Protein AF-A0A7C5XQI1-F1 (afdb_monomer_lite)

Foldseek 3Di:
DDLQPPQQDLLRLLVCLPPPDDALLDQNLAQHPLVSLVVLCVVLVVVPDPDDLS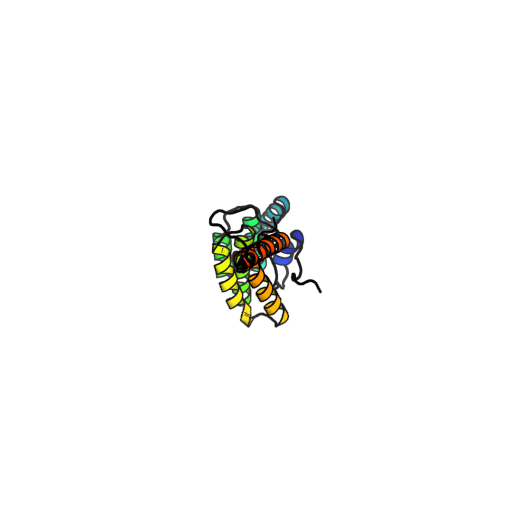SLVSPLNSCLNVVHDRVVSLVVSLVPQPDLQSNLSSLCNQLNSCVLQQAPVSLVSLVVSLVSCVVVDDPVSNSSSVVLSVLLVQFRGDNDGHNGHRSVVSSVNSVVSVVVVVVVPDDDPPDDPPPPDPDD

Radius of gyration: 21.25 Å; chains: 1; bounding box: 58×37×74 Å

Structure (mmCIF, N/CA/C/O backbone):
data_AF-A0A7C5XQI1-F1
#
_entry.id   AF-A0A7C5XQI1-F1
#
loop_
_atom_site.group_PDB
_atom_site.id
_atom_site.type_symbol
_atom_site.label_atom_id
_atom_site.label_alt_id
_atom_site.label_comp_id
_atom_site.label_asym_id
_atom_site.label_entity_id
_atom_site.label_seq_id
_atom_site.pdbx_PDB_ins_code
_atom_site.Cartn_x
_atom_site.Cartn_y
_atom_site.Cartn_z
_atom_site.occupancy
_atom_site.B_iso_or_equiv
_atom_site.auth_seq_id
_atom_site.auth_comp_id
_atom_site.auth_asym_id
_atom_site.auth_atom_id
_atom_site.pdbx_PDB_model_num
ATOM 1 N N . MET A 1 1 ? -7.456 -18.527 -13.576 1.00 39.03 1 MET A N 1
ATOM 2 C CA . MET A 1 1 ? -7.365 -18.167 -12.145 1.00 39.03 1 MET A CA 1
ATOM 3 C C . MET A 1 1 ? -6.460 -16.949 -12.052 1.00 39.03 1 MET A C 1
ATOM 5 O O . MET A 1 1 ? -5.274 -17.081 -12.325 1.00 39.03 1 MET A O 1
ATOM 9 N N . ASP A 1 2 ? -7.028 -15.767 -11.820 1.00 36.62 2 ASP A N 1
ATOM 10 C CA . ASP A 1 2 ? -6.308 -14.496 -11.953 1.00 36.62 2 ASP A CA 1
ATOM 11 C C . ASP A 1 2 ? -5.200 -14.355 -10.887 1.00 36.62 2 ASP A C 1
ATOM 13 O O . ASP A 1 2 ? -5.497 -14.359 -9.690 1.00 36.62 2 ASP A O 1
ATOM 17 N N . PRO A 1 3 ? -3.913 -14.240 -11.265 1.00 43.84 3 PRO A N 1
ATOM 18 C CA . PRO A 1 3 ? -2.782 -14.249 -10.329 1.00 43.84 3 PRO A CA 1
ATOM 19 C C . PRO A 1 3 ? -2.567 -12.911 -9.594 1.00 43.84 3 PRO A C 1
ATOM 21 O O . PRO A 1 3 ? -1.500 -12.690 -9.017 1.00 43.84 3 PRO A O 1
ATOM 24 N N . HIS A 1 4 ? -3.542 -12.002 -9.632 1.00 46.75 4 HIS A N 1
ATOM 25 C CA . HIS A 1 4 ? -3.390 -10.611 -9.199 1.00 46.75 4 HIS A CA 1
ATOM 26 C C . HIS A 1 4 ? -3.928 -10.318 -7.785 1.00 46.75 4 HIS A C 1
ATOM 28 O O . HIS A 1 4 ? -3.677 -9.239 -7.242 1.00 46.75 4 HIS A O 1
ATOM 34 N N . GLY A 1 5 ? -4.598 -11.284 -7.144 1.00 47.06 5 GLY A N 1
ATOM 35 C CA . GLY A 1 5 ? -5.490 -10.980 -6.019 1.00 47.06 5 GLY A CA 1
ATOM 36 C C . GLY A 1 5 ? -6.687 -10.145 -6.505 1.00 47.06 5 GLY A C 1
ATOM 37 O O . GLY A 1 5 ? -6.690 -9.701 -7.656 1.00 47.06 5 GLY A O 1
ATOM 38 N N . PRO A 1 6 ? -7.737 -9.948 -5.696 1.00 49.25 6 PRO A N 1
ATOM 39 C CA . PRO A 1 6 ? -8.819 -9.058 -6.096 1.00 49.25 6 PRO A CA 1
ATOM 40 C C . PRO A 1 6 ? -8.249 -7.649 -6.311 1.00 49.25 6 PRO A C 1
ATOM 42 O O . PRO A 1 6 ? -7.751 -7.027 -5.372 1.00 49.25 6 PRO A O 1
ATOM 45 N N . ILE A 1 7 ? -8.293 -7.160 -7.555 1.00 45.75 7 ILE A N 1
ATOM 46 C CA . ILE A 1 7 ? -8.097 -5.740 -7.851 1.00 45.75 7 ILE A CA 1
ATOM 47 C C . ILE A 1 7 ? -9.307 -5.045 -7.244 1.00 45.75 7 ILE A C 1
ATOM 49 O O . ILE A 1 7 ? -10.440 -5.212 -7.699 1.00 45.75 7 ILE A O 1
ATOM 53 N N . VAL A 1 8 ? -9.074 -4.349 -6.143 1.00 48.81 8 VAL A N 1
ATOM 54 C CA . VAL A 1 8 ? -10.101 -3.532 -5.524 1.00 48.81 8 VAL A CA 1
ATOM 55 C C . VAL A 1 8 ? -10.257 -2.296 -6.402 1.00 48.81 8 VAL A C 1
ATOM 57 O O . VAL A 1 8 ? -9.311 -1.536 -6.573 1.00 48.81 8 VAL A O 1
ATOM 60 N N . ASP A 1 9 ? -11.443 -2.131 -6.982 1.00 43.00 9 ASP A N 1
ATOM 61 C CA . ASP A 1 9 ? -11.872 -0.904 -7.660 1.00 43.00 9 ASP A CA 1
ATOM 62 C C . ASP A 1 9 ? -11.517 0.333 -6.794 1.00 43.00 9 ASP A C 1
ATOM 64 O O . ASP A 1 9 ? -11.761 0.301 -5.587 1.00 43.00 9 ASP A O 1
ATOM 68 N N . PRO A 1 10 ? -10.919 1.409 -7.339 1.00 43.84 10 PRO A N 1
ATOM 69 C CA . PRO A 1 10 ? -10.509 2.591 -6.570 1.00 43.84 10 PRO A CA 1
ATOM 70 C C . PRO A 1 10 ? -11.631 3.207 -5.719 1.00 43.84 10 PRO A C 1
ATOM 72 O O . PRO A 1 10 ? -11.391 3.565 -4.560 1.00 43.84 10 PRO A O 1
ATOM 75 N N . ALA A 1 11 ? -12.867 3.249 -6.230 1.00 40.16 11 ALA A N 1
ATOM 76 C CA . ALA A 1 11 ? -14.030 3.707 -5.463 1.00 40.16 11 ALA A CA 1
ATOM 77 C C . ALA A 1 11 ? -14.358 2.731 -4.317 1.00 40.16 11 ALA A C 1
ATOM 79 O O . ALA A 1 11 ? -14.793 3.109 -3.223 1.00 40.16 11 ALA A O 1
ATOM 80 N N . ARG A 1 12 ? -14.070 1.449 -4.545 1.00 49.91 12 ARG A N 1
ATOM 81 C CA . ARG A 1 12 ? -14.221 0.362 -3.587 1.00 49.91 12 ARG A CA 1
ATOM 82 C C . ARG A 1 12 ? -13.082 0.308 -2.570 1.00 49.91 12 ARG A C 1
ATOM 84 O O . ARG A 1 12 ? -13.350 -0.164 -1.483 1.00 49.91 12 ARG A O 1
ATOM 91 N N . ALA A 1 13 ? -11.876 0.822 -2.825 1.00 49.81 13 ALA A N 1
ATOM 92 C CA . ALA A 1 13 ? -10.777 0.854 -1.847 1.00 49.81 13 ALA A CA 1
ATOM 93 C C . ALA A 1 13 ? -11.039 1.879 -0.730 1.00 49.81 13 ALA A C 1
ATOM 95 O O . ALA A 1 13 ? -10.880 1.579 0.453 1.00 49.81 13 ALA A O 1
ATOM 96 N N . ALA A 1 14 ? -11.546 3.060 -1.097 1.00 49.88 14 ALA A N 1
ATOM 97 C CA . ALA A 1 14 ? -11.996 4.091 -0.160 1.00 49.88 14 ALA A CA 1
ATOM 98 C C . ALA A 1 14 ? -13.281 3.693 0.602 1.00 49.88 14 ALA A C 1
ATOM 100 O O . ALA A 1 14 ? -13.470 4.078 1.761 1.00 49.88 14 ALA A O 1
ATOM 101 N N . ALA A 1 15 ? -14.164 2.913 -0.034 1.00 48.03 15 ALA A N 1
ATOM 102 C CA . ALA A 1 15 ? -15.355 2.346 0.602 1.00 48.03 15 ALA A CA 1
ATOM 103 C C . ALA A 1 15 ? -15.041 1.103 1.463 1.00 48.03 15 ALA A C 1
ATOM 105 O O . ALA A 1 15 ? -15.602 0.951 2.543 1.00 48.03 15 ALA A O 1
ATOM 106 N N . GLN A 1 16 ? -14.107 0.244 1.046 1.00 51.53 16 GLN A N 1
ATOM 107 C CA . GLN A 1 16 ? -13.641 -0.924 1.800 1.00 51.53 16 GLN A CA 1
ATOM 108 C C . GLN A 1 16 ? -12.833 -0.518 3.013 1.00 51.53 16 GLN A C 1
ATOM 110 O O . GLN A 1 16 ? -12.967 -1.187 4.022 1.00 51.53 16 GLN A O 1
ATOM 115 N N . ALA A 1 17 ? -12.092 0.596 2.964 1.00 52.44 17 ALA A N 1
ATOM 116 C CA . ALA A 1 17 ? -11.464 1.209 4.135 1.00 52.44 17 ALA A CA 1
ATOM 117 C C . ALA A 1 17 ? -12.463 1.479 5.283 1.00 52.44 17 ALA A C 1
ATOM 119 O O . ALA A 1 17 ? -12.043 1.661 6.415 1.00 52.44 17 ALA A O 1
ATOM 120 N N . GLN A 1 18 ? -13.775 1.484 5.015 1.00 52.50 18 GLN A N 1
ATOM 121 C CA . GLN A 1 18 ? -14.845 1.599 6.014 1.00 52.50 18 GLN A CA 1
ATOM 122 C C . GLN A 1 18 ? -15.566 0.265 6.300 1.00 52.50 18 GLN A C 1
ATOM 124 O O . GLN A 1 18 ? -16.453 0.227 7.150 1.00 52.50 18 GLN A O 1
ATOM 129 N N . ALA A 1 19 ? -15.215 -0.824 5.612 1.00 57.88 19 ALA A N 1
ATOM 130 C CA . ALA A 1 19 ? -15.761 -2.154 5.856 1.00 57.88 19 ALA A CA 1
ATOM 131 C C . ALA A 1 19 ? -15.192 -2.750 7.153 1.00 57.88 19 ALA A C 1
ATOM 133 O O . ALA A 1 19 ? -14.038 -2.517 7.511 1.00 57.88 19 ALA A O 1
ATOM 134 N N . ALA A 1 20 ? -16.013 -3.543 7.846 1.00 57.69 20 ALA A N 1
ATOM 135 C CA . ALA A 1 20 ? -15.661 -4.150 9.129 1.00 57.69 20 ALA A CA 1
ATOM 136 C C . ALA A 1 20 ? -14.491 -5.149 9.041 1.00 57.69 20 ALA A C 1
ATOM 138 O O . ALA A 1 20 ? -13.812 -5.369 10.040 1.00 57.69 20 ALA A O 1
ATOM 139 N N . ASP A 1 21 ? -14.230 -5.717 7.858 1.00 77.56 21 ASP A N 1
ATOM 140 C CA . ASP A 1 21 ? -13.115 -6.635 7.629 1.00 77.56 21 ASP A CA 1
ATOM 141 C C . ASP A 1 21 ? -12.253 -6.171 6.449 1.00 77.56 21 ASP A C 1
ATOM 143 O O . ASP A 1 21 ? -12.648 -6.224 5.282 1.00 77.56 21 ASP A O 1
ATOM 147 N N . LEU A 1 22 ? -11.064 -5.672 6.784 1.00 86.69 22 LEU A N 1
ATOM 148 C CA . LEU A 1 22 ? -10.063 -5.199 5.835 1.00 86.69 22 LEU A CA 1
ATOM 149 C C . LEU A 1 22 ? -9.039 -6.301 5.565 1.00 86.69 22 LEU A C 1
ATOM 151 O O . LEU A 1 22 ? -8.247 -6.587 6.470 1.00 86.69 22 LEU A O 1
ATOM 155 N N . PRO A 1 23 ? -9.009 -6.925 4.375 1.00 91.81 23 PRO A N 1
ATOM 156 C CA . PRO A 1 23 ? -8.083 -8.014 4.083 1.00 91.81 23 PRO A CA 1
ATOM 157 C C . PRO A 1 23 ? -6.621 -7.545 4.067 1.00 91.81 23 PRO A C 1
ATOM 159 O O . PRO A 1 23 ? -6.280 -6.538 3.441 1.00 91.81 23 PRO A O 1
ATOM 162 N N . LEU A 1 24 ? -5.733 -8.304 4.713 1.00 94.00 24 LEU A N 1
ATOM 163 C CA . LEU A 1 24 ? -4.293 -8.014 4.730 1.00 94.00 24 LEU A CA 1
ATOM 164 C C . LEU A 1 24 ? -3.634 -8.175 3.353 1.00 94.00 24 LEU A C 1
ATOM 166 O O . LEU A 1 24 ? -2.657 -7.495 3.055 1.00 94.00 24 LEU A O 1
ATOM 170 N N . ASP A 1 25 ? -4.172 -9.037 2.492 1.00 92.75 25 ASP A N 1
ATOM 171 C CA . ASP A 1 25 ? -3.687 -9.258 1.129 1.00 92.75 25 ASP A CA 1
ATOM 172 C C . ASP A 1 25 ? -4.270 -8.270 0.097 1.00 92.75 25 ASP A C 1
ATOM 174 O O . ASP A 1 25 ? -3.947 -8.331 -1.098 1.00 92.75 25 ASP A O 1
ATOM 178 N N . GLY A 1 26 ? -5.071 -7.300 0.550 1.00 93.19 26 GLY A N 1
ATOM 179 C CA . GLY A 1 26 ? -5.607 -6.213 -0.268 1.00 93.19 26 GLY A CA 1
ATOM 180 C C . GLY A 1 26 ? -4.535 -5.241 -0.779 1.00 93.19 26 GLY A C 1
ATOM 181 O O . GLY A 1 26 ? -3.450 -5.107 -0.207 1.00 93.19 26 GLY A O 1
ATOM 182 N N . TRP A 1 27 ? -4.832 -4.566 -1.891 1.00 94.81 27 TRP A N 1
ATOM 183 C CA . TRP A 1 27 ? -4.066 -3.415 -2.376 1.00 94.81 27 TRP A CA 1
ATOM 184 C C . TRP A 1 27 ? -4.901 -2.148 -2.198 1.00 94.81 27 TRP A C 1
ATOM 186 O O . TRP A 1 27 ? -5.946 -2.005 -2.824 1.00 94.81 27 TRP A O 1
ATOM 196 N N . TYR A 1 28 ? -4.433 -1.239 -1.348 1.00 94.38 28 TYR A N 1
ATOM 197 C CA . TYR A 1 28 ? -5.153 -0.037 -0.919 1.00 94.38 28 TYR A CA 1
ATOM 198 C C . TYR A 1 28 ? -4.575 1.254 -1.505 1.00 94.38 28 TYR A C 1
ATOM 200 O O . TYR A 1 28 ? -5.050 2.344 -1.197 1.00 94.38 28 TYR A O 1
ATOM 208 N N . ALA A 1 29 ? -3.544 1.142 -2.342 1.00 95.38 29 ALA A N 1
ATOM 209 C CA . ALA A 1 29 ? -2.902 2.270 -3.010 1.00 95.38 29 ALA A CA 1
ATOM 210 C C . ALA A 1 29 ? -3.344 2.400 -4.473 1.00 95.38 29 ALA A C 1
ATOM 212 O O . ALA A 1 29 ? -2.559 2.784 -5.340 1.00 95.38 29 ALA A O 1
ATOM 213 N N . GLU A 1 30 ? -4.585 2.018 -4.762 1.00 93.19 30 GLU A N 1
ATOM 214 C CA . GLU A 1 30 ? -5.189 2.283 -6.060 1.00 93.19 30 GLU A CA 1
ATOM 215 C C . GLU A 1 30 ? -5.450 3.797 -6.187 1.00 93.19 30 GLU A C 1
ATOM 217 O O . GLU A 1 30 ? -5.938 4.401 -5.225 1.00 93.19 30 GLU A O 1
ATOM 222 N N . PRO A 1 31 ? -5.092 4.449 -7.312 1.00 92.12 31 PRO A N 1
ATOM 223 C CA . PRO A 1 31 ? -5.285 5.886 -7.464 1.00 92.12 31 PRO A CA 1
ATOM 224 C C . PRO A 1 31 ? -6.753 6.288 -7.292 1.00 92.12 31 PRO A C 1
ATOM 226 O O . PRO A 1 31 ? -7.618 5.888 -8.066 1.00 92.12 31 PRO A O 1
ATOM 229 N N . VAL A 1 32 ? -7.027 7.116 -6.283 1.00 89.94 32 VAL A N 1
ATOM 230 C CA . VAL A 1 32 ? -8.375 7.629 -6.011 1.00 89.94 32 VAL A CA 1
ATOM 231 C C . VAL A 1 32 ? -8.569 8.965 -6.733 1.00 89.94 32 VAL A C 1
ATOM 233 O O . VAL A 1 32 ? -7.744 9.870 -6.558 1.00 89.94 32 VAL A O 1
ATOM 236 N N . PRO A 1 33 ? -9.660 9.154 -7.498 1.00 91.94 33 PRO A N 1
ATOM 237 C CA . PRO A 1 33 ? -9.977 10.445 -8.095 1.00 91.94 33 PRO A CA 1
ATOM 238 C C . PRO A 1 33 ? -10.069 11.560 -7.044 1.00 91.94 33 PRO A C 1
ATOM 240 O O . PRO A 1 33 ? -10.689 11.409 -5.989 1.00 91.94 33 PRO A O 1
ATOM 243 N N . ALA A 1 34 ? -9.507 12.734 -7.344 1.00 92.50 34 ALA A N 1
ATOM 244 C CA . ALA A 1 34 ? -9.430 13.836 -6.380 1.00 92.50 34 ALA A CA 1
ATOM 245 C C . ALA A 1 34 ? -10.807 14.291 -5.847 1.00 92.50 34 ALA A C 1
ATOM 247 O O . ALA A 1 34 ? -10.922 14.712 -4.695 1.00 92.50 34 ALA A O 1
ATOM 248 N N . GLY A 1 35 ? -11.862 14.209 -6.666 1.00 93.75 35 GLY A N 1
ATOM 249 C CA . GLY A 1 35 ? -13.233 14.512 -6.239 1.00 93.75 35 GLY A CA 1
ATOM 250 C C . GLY A 1 35 ? -13.721 13.582 -5.125 1.00 93.75 35 GLY A C 1
ATOM 251 O O . GLY A 1 35 ? -14.243 14.056 -4.112 1.00 93.75 35 GLY A O 1
ATOM 252 N N . GLU A 1 36 ? -13.475 12.280 -5.273 1.00 92.56 36 GLU A N 1
ATOM 253 C CA . GLU A 1 36 ? -13.850 11.247 -4.304 1.00 92.56 36 GLU A CA 1
ATOM 254 C C . GLU A 1 36 ? -13.032 11.355 -3.019 1.00 92.56 36 GLU A C 1
ATOM 256 O O . GLU A 1 36 ? -13.600 11.358 -1.926 1.00 92.56 36 GLU A O 1
ATOM 261 N N . ALA A 1 37 ? -11.716 11.552 -3.133 1.00 93.75 37 ALA A N 1
ATOM 262 C CA . ALA A 1 37 ? -10.848 11.741 -1.975 1.00 93.75 37 ALA A CA 1
ATOM 263 C C . ALA A 1 37 ? -11.258 12.977 -1.149 1.00 93.75 37 ALA A C 1
ATOM 265 O O . ALA A 1 37 ? -11.335 12.915 0.080 1.00 93.75 37 ALA A O 1
ATOM 266 N N . ARG A 1 38 ? -11.611 14.097 -1.803 1.00 94.75 38 ARG A N 1
ATOM 267 C CA . ARG A 1 38 ? -12.137 15.291 -1.110 1.00 94.75 38 ARG A CA 1
ATOM 268 C C . ARG A 1 38 ? -13.483 15.020 -0.444 1.00 94.75 38 ARG A C 1
ATOM 270 O O . ARG A 1 38 ? -13.695 15.466 0.682 1.00 94.75 38 ARG A O 1
ATOM 277 N N . ALA A 1 39 ? -14.393 14.323 -1.123 1.00 92.94 39 ALA A N 1
ATOM 278 C CA . ALA A 1 39 ? -15.692 13.970 -0.557 1.00 92.94 39 ALA A CA 1
ATOM 279 C C . ALA A 1 39 ? -15.545 13.059 0.671 1.00 92.94 39 ALA A C 1
ATOM 281 O O . ALA A 1 39 ? -16.227 13.266 1.674 1.00 92.94 39 ALA A O 1
ATOM 282 N N . LEU A 1 40 ? -14.615 12.102 0.630 1.00 90.50 40 LEU A N 1
ATOM 283 C CA . LEU A 1 40 ? -14.278 11.251 1.765 1.00 90.50 40 LEU A CA 1
ATOM 284 C C . LEU A 1 40 ? -13.735 12.069 2.943 1.00 90.50 40 LEU A C 1
ATOM 286 O O . LEU A 1 40 ? -14.280 11.964 4.038 1.00 90.50 40 LEU A O 1
ATOM 290 N N . LEU A 1 41 ? -12.747 12.945 2.725 1.00 92.06 41 LEU A N 1
ATOM 291 C CA . LEU A 1 41 ? -12.207 13.783 3.802 1.00 92.06 41 LEU A CA 1
ATOM 292 C C . LEU A 1 41 ? -13.257 14.712 4.424 1.00 92.06 41 LEU A C 1
ATOM 294 O O . LEU A 1 41 ? -13.243 14.904 5.636 1.00 92.06 41 LEU A O 1
ATOM 298 N N . ARG A 1 42 ? -14.193 15.259 3.633 1.00 92.19 42 ARG A N 1
ATOM 299 C CA . ARG A 1 42 ? -15.304 16.059 4.179 1.00 92.19 42 ARG A CA 1
ATOM 300 C C . ARG A 1 42 ? -16.204 15.235 5.101 1.00 92.19 42 ARG A C 1
ATOM 302 O O . ARG A 1 42 ? -16.540 15.706 6.182 1.00 92.19 42 ARG A O 1
ATOM 309 N N . ARG A 1 43 ? -16.563 14.010 4.699 1.00 90.25 43 ARG A N 1
ATOM 310 C CA . ARG A 1 43 ? -17.379 13.104 5.530 1.00 90.25 43 ARG A CA 1
ATOM 311 C C . ARG A 1 43 ? -16.667 12.727 6.829 1.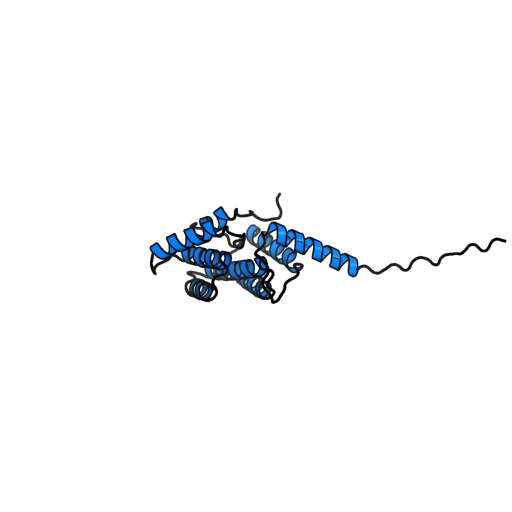00 90.25 43 ARG A C 1
ATOM 313 O O . ARG A 1 43 ? -17.283 12.767 7.885 1.00 90.25 43 ARG A O 1
ATOM 320 N N . LEU A 1 44 ? -15.374 12.415 6.753 1.00 88.94 44 LEU A N 1
ATOM 321 C CA . LEU A 1 44 ? -14.564 12.067 7.924 1.00 88.94 44 LEU A CA 1
ATOM 322 C C . LEU A 1 44 ? -14.381 13.258 8.875 1.00 88.94 44 LEU A C 1
ATOM 324 O O . LEU A 1 44 ? -14.486 13.089 10.083 1.00 88.94 44 LEU A O 1
ATOM 328 N N . GLY A 1 45 ? -14.181 14.468 8.345 1.00 86.06 45 GLY A N 1
ATOM 329 C CA . GLY A 1 45 ? -14.082 15.683 9.158 1.00 86.06 45 GLY A CA 1
ATOM 330 C C . GLY A 1 45 ? -15.369 16.010 9.922 1.00 86.06 45 GLY A C 1
ATOM 331 O O . GLY A 1 45 ? -15.301 16.477 11.055 1.00 86.06 45 GLY A O 1
ATOM 332 N N . ALA A 1 46 ? -16.536 15.711 9.343 1.00 84.94 46 ALA A N 1
ATOM 333 C CA . ALA A 1 46 ? -17.830 15.904 10.000 1.00 84.94 46 ALA A CA 1
ATOM 334 C C . ALA A 1 46 ? -18.094 14.913 11.152 1.00 84.94 46 ALA A C 1
ATOM 336 O O . ALA A 1 46 ? -18.905 15.203 12.025 1.00 84.94 46 ALA A O 1
ATOM 337 N N . ALA A 1 47 ? -17.409 13.764 11.181 1.00 79.31 47 ALA A N 1
ATOM 338 C CA . ALA A 1 47 ? -17.581 12.742 12.217 1.00 79.31 47 ALA A CA 1
ATOM 339 C C . ALA A 1 47 ? -16.831 13.051 13.534 1.00 79.31 47 ALA A C 1
ATOM 341 O O . ALA A 1 47 ? -17.047 12.371 14.537 1.00 79.31 47 ALA A O 1
ATOM 342 N N . GLY A 1 48 ? -15.978 14.083 13.561 1.00 75.44 48 GLY A N 1
ATOM 343 C CA . GLY A 1 48 ? -15.290 14.542 14.772 1.00 75.44 48 GLY A CA 1
ATOM 344 C C . GLY A 1 48 ? -14.082 13.685 15.206 1.00 75.44 48 GLY A C 1
ATOM 345 O O . GLY A 1 48 ? -13.628 12.810 14.469 1.00 75.44 48 GLY A O 1
ATOM 346 N N . PRO A 1 49 ? -13.515 13.933 16.405 1.00 70.06 49 PRO A N 1
ATOM 347 C CA . PRO A 1 49 ? -12.225 13.367 16.839 1.00 70.06 49 PRO A CA 1
ATOM 348 C C . PRO A 1 49 ? -12.246 11.859 17.175 1.00 70.06 49 PRO A C 1
ATOM 350 O O . PRO A 1 49 ? -11.192 11.247 17.362 1.00 70.06 49 PRO A O 1
ATOM 353 N N . GLY A 1 50 ? -13.425 11.233 17.214 1.00 80.06 50 GLY A N 1
ATOM 354 C CA . GLY A 1 50 ? -13.636 9.833 17.600 1.00 80.06 50 GLY A CA 1
ATOM 355 C C . GLY A 1 50 ? -13.617 8.818 16.454 1.00 80.06 50 GLY A C 1
ATOM 356 O O . GLY A 1 50 ? -14.218 7.757 16.595 1.00 80.06 50 GLY A O 1
ATOM 357 N N . LEU A 1 51 ? -12.982 9.125 15.316 1.00 83.94 51 LEU A N 1
ATOM 358 C CA . LEU A 1 51 ? -12.976 8.236 14.146 1.00 83.94 51 LEU A CA 1
ATOM 359 C C . LEU A 1 51 ? -12.559 6.805 14.509 1.00 83.94 51 LEU A C 1
ATOM 361 O O . LEU A 1 51 ? -11.526 6.590 15.139 1.00 83.94 51 LEU A O 1
ATOM 365 N N . ALA A 1 52 ? -13.326 5.814 14.059 1.00 89.56 52 ALA A N 1
ATOM 366 C CA . ALA A 1 52 ? -12.926 4.416 14.168 1.00 89.56 52 ALA A CA 1
ATOM 367 C C . ALA A 1 52 ? -11.633 4.153 13.373 1.00 89.56 52 ALA A C 1
ATOM 369 O O . ALA A 1 52 ? -11.312 4.865 12.418 1.00 89.56 52 ALA A O 1
ATOM 370 N N . TRP A 1 53 ? -10.891 3.107 13.741 1.00 91.62 53 TRP A N 1
ATOM 371 C CA . TRP A 1 53 ? -9.615 2.782 13.095 1.00 91.62 53 TRP A CA 1
ATOM 372 C C . TRP A 1 53 ? -9.703 2.632 11.556 1.00 91.62 53 TRP A C 1
ATOM 374 O O . TRP A 1 53 ? -8.896 3.262 10.869 1.00 91.62 53 TRP A O 1
ATOM 384 N N . PRO A 1 54 ? -10.709 1.938 10.978 1.00 90.75 54 PRO A N 1
ATOM 385 C CA . PRO A 1 54 ? -10.867 1.862 9.520 1.00 90.75 54 PRO A CA 1
ATOM 386 C C . PRO A 1 54 ? -11.067 3.247 8.871 1.00 90.75 54 PRO A C 1
ATOM 388 O O . PRO A 1 54 ? -10.452 3.583 7.859 1.00 90.75 54 PRO A O 1
ATOM 391 N N . ALA A 1 55 ? -11.840 4.124 9.516 1.00 90.25 55 ALA A N 1
ATOM 392 C CA . ALA A 1 55 ? -12.064 5.487 9.040 1.00 90.25 55 ALA A CA 1
ATOM 393 C C . ALA A 1 55 ? -10.768 6.326 9.030 1.00 90.25 55 ALA A C 1
ATOM 395 O O . ALA A 1 55 ? -10.554 7.117 8.111 1.00 90.25 55 ALA A O 1
ATOM 396 N N . ARG A 1 56 ? -9.862 6.107 9.994 1.00 92.06 56 ARG A N 1
ATOM 397 C CA . ARG A 1 56 ? -8.517 6.712 9.990 1.00 92.06 56 ARG A CA 1
ATOM 398 C C . ARG A 1 56 ? -7.645 6.174 8.855 1.00 92.06 56 ARG A C 1
ATOM 400 O O . ARG A 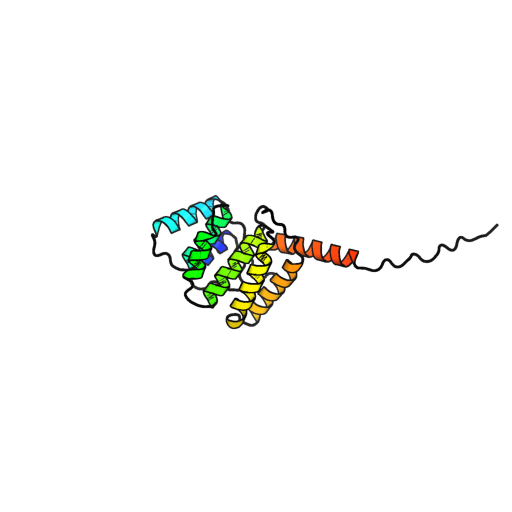1 56 ? -6.900 6.938 8.246 1.00 92.06 56 ARG A O 1
ATOM 407 N N . LEU A 1 57 ? -7.748 4.884 8.527 1.00 94.12 57 LEU A N 1
ATOM 408 C CA . LEU A 1 57 ? -7.048 4.314 7.372 1.00 94.12 57 LEU A CA 1
ATOM 409 C C . LEU A 1 57 ? -7.536 4.968 6.071 1.00 94.12 57 LEU A C 1
ATOM 411 O O . LEU A 1 57 ? -6.724 5.380 5.240 1.00 94.12 57 LEU A O 1
ATOM 415 N N . ALA A 1 58 ? -8.854 5.134 5.931 1.00 92.38 58 ALA A N 1
ATOM 416 C CA . ALA A 1 58 ? -9.465 5.837 4.807 1.00 92.38 58 ALA A CA 1
ATOM 417 C C . ALA A 1 58 ? -8.978 7.296 4.708 1.00 92.38 58 ALA A C 1
ATOM 419 O O . ALA A 1 58 ? -8.707 7.785 3.610 1.00 92.38 58 ALA A O 1
ATOM 420 N N . GLU A 1 59 ? -8.817 7.981 5.847 1.00 93.12 59 GLU A N 1
ATOM 421 C CA . GLU A 1 59 ? -8.256 9.334 5.904 1.00 93.12 59 GLU A CA 1
ATOM 422 C C . GLU A 1 59 ? -6.835 9.388 5.325 1.00 93.12 59 GLU A C 1
ATOM 424 O O . GLU A 1 59 ? -6.540 10.251 4.496 1.00 93.12 59 GLU A O 1
ATOM 429 N N . VAL A 1 60 ? -5.964 8.457 5.729 1.00 95.44 60 VAL A N 1
ATOM 430 C CA . VAL A 1 60 ? -4.579 8.369 5.240 1.00 95.44 60 VAL A CA 1
ATOM 431 C C . VAL A 1 60 ? -4.547 8.186 3.723 1.00 95.44 60 VAL A C 1
ATOM 433 O O . VAL A 1 60 ? -3.859 8.940 3.033 1.00 95.44 60 VAL A O 1
ATOM 436 N N . ILE A 1 61 ? -5.331 7.240 3.198 1.00 94.81 61 ILE A N 1
ATOM 437 C CA . ILE A 1 61 ? -5.418 6.964 1.756 1.00 94.81 61 ILE A CA 1
ATOM 438 C C . ILE A 1 61 ? -5.908 8.207 1.000 1.00 94.81 61 ILE A C 1
ATOM 440 O O . ILE A 1 61 ? -5.303 8.613 0.007 1.00 94.81 61 ILE A O 1
ATOM 444 N N . ALA A 1 62 ? -6.963 8.864 1.490 1.00 94.25 62 ALA A N 1
ATOM 445 C CA . ALA A 1 62 ? -7.525 10.048 0.846 1.00 94.25 62 ALA A CA 1
ATOM 446 C C . ALA A 1 62 ? -6.567 11.251 0.867 1.00 94.25 62 ALA A C 1
ATOM 448 O O . ALA A 1 62 ? -6.481 11.990 -0.116 1.00 94.25 62 ALA A O 1
ATOM 449 N N . ARG A 1 63 ? -5.822 11.458 1.961 1.00 95.25 63 ARG A N 1
ATOM 450 C CA . ARG A 1 63 ? -4.784 12.501 2.032 1.00 95.25 63 ARG A CA 1
ATOM 451 C C . ARG A 1 63 ? -3.655 12.226 1.045 1.00 95.25 63 ARG A C 1
ATOM 453 O O . ARG A 1 63 ? -3.274 13.143 0.321 1.00 95.25 63 ARG A O 1
ATOM 460 N N . ALA A 1 64 ? -3.181 10.982 0.979 1.00 94.50 64 ALA A N 1
ATOM 461 C CA . ALA A 1 64 ? -2.135 10.574 0.048 1.00 94.50 64 ALA A CA 1
ATOM 462 C C . ALA A 1 64 ? -2.563 10.763 -1.419 1.00 94.50 64 ALA A C 1
ATOM 464 O O . ALA A 1 64 ? -1.784 11.283 -2.215 1.00 94.50 64 ALA A O 1
ATOM 465 N N . ALA A 1 65 ? -3.813 10.430 -1.763 1.00 92.81 65 ALA A N 1
ATOM 466 C CA . ALA A 1 65 ? -4.373 10.640 -3.102 1.00 92.81 65 ALA A CA 1
ATOM 467 C C . ALA A 1 65 ? -4.461 12.123 -3.508 1.00 92.81 65 ALA A C 1
ATOM 469 O O . ALA A 1 65 ? -4.399 12.450 -4.689 1.00 92.81 65 ALA A O 1
ATOM 470 N N . LEU A 1 66 ? -4.597 13.027 -2.535 1.00 93.94 66 LEU A N 1
ATOM 471 C CA . LEU A 1 66 ? -4.610 14.477 -2.753 1.00 93.94 66 LEU A CA 1
ATOM 472 C C . LEU A 1 66 ? -3.228 15.123 -2.616 1.00 93.94 66 LEU A C 1
ATOM 474 O O . LEU A 1 66 ? -3.153 16.350 -2.568 1.00 93.94 66 LEU A O 1
ATOM 478 N N . GLU A 1 67 ? -2.169 14.319 -2.487 1.00 91.94 67 GLU A N 1
ATOM 479 C CA . GLU A 1 67 ? -0.795 14.779 -2.251 1.00 91.94 67 GLU A CA 1
ATOM 480 C C . GLU A 1 67 ? -0.671 15.724 -1.044 1.00 91.94 67 GLU A C 1
ATOM 482 O O . GLU A 1 67 ? 0.190 16.600 -0.985 1.00 91.94 67 GLU A O 1
ATOM 487 N N . ARG A 1 68 ? -1.547 15.547 -0.050 1.00 92.31 68 ARG A N 1
ATOM 488 C CA . ARG A 1 68 ? -1.500 16.286 1.213 1.00 92.31 68 ARG A CA 1
ATOM 489 C C . ARG A 1 68 ? -0.566 15.581 2.189 1.00 92.31 68 ARG A C 1
ATOM 491 O O . ARG A 1 68 ? -0.487 14.355 2.132 1.00 92.31 68 ARG A O 1
ATOM 498 N N . PRO A 1 69 ? 0.044 16.302 3.147 1.00 91.81 69 PRO A N 1
ATOM 499 C CA . PRO A 1 69 ? 0.771 15.670 4.243 1.00 91.81 69 PRO A CA 1
ATOM 500 C C . PRO A 1 69 ? -0.104 14.612 4.931 1.00 91.81 69 PRO A C 1
ATOM 502 O O . PRO A 1 69 ? -1.230 14.897 5.363 1.00 91.81 69 PRO A O 1
ATOM 505 N N . TRP A 1 70 ? 0.399 13.381 4.991 1.00 93.69 70 TRP A N 1
ATOM 506 C CA . TRP A 1 70 ? -0.333 12.205 5.481 1.00 93.69 70 TRP A CA 1
ATOM 507 C C . TRP A 1 70 ? 0.478 11.389 6.490 1.00 93.69 70 TRP A C 1
ATOM 509 O O . TRP A 1 70 ? -0.073 10.519 7.156 1.00 93.69 70 TRP A O 1
ATOM 519 N N . GLU A 1 71 ? 1.755 11.710 6.676 1.00 93.00 71 GLU A N 1
ATOM 520 C CA . GLU A 1 71 ? 2.686 11.043 7.581 1.00 93.00 71 GLU A CA 1
ATOM 521 C C . GLU A 1 71 ? 2.209 11.134 9.033 1.00 93.00 71 GLU A C 1
ATOM 523 O O . GLU A 1 71 ? 2.186 10.130 9.739 1.00 93.00 71 GLU A O 1
ATOM 528 N N . ALA A 1 72 ? 1.746 12.313 9.464 1.00 92.06 72 ALA A N 1
ATOM 529 C CA . ALA A 1 72 ? 1.158 12.496 10.791 1.00 92.06 72 ALA A CA 1
ATOM 530 C C . ALA A 1 72 ? -0.131 11.678 10.974 1.00 92.06 72 ALA A C 1
ATOM 532 O O . ALA A 1 72 ? -0.327 11.050 12.013 1.00 92.06 72 ALA A O 1
ATOM 533 N N . ALA A 1 73 ? -0.983 11.622 9.944 1.00 92.81 73 ALA A N 1
ATOM 534 C CA . ALA A 1 73 ? -2.195 10.807 9.974 1.00 92.81 73 ALA A CA 1
ATOM 535 C C . ALA A 1 73 ? -1.857 9.307 10.048 1.00 92.81 73 ALA A C 1
ATOM 537 O O . ALA A 1 73 ? -2.485 8.570 10.804 1.00 92.81 73 ALA A O 1
ATOM 538 N N . TRP A 1 74 ? -0.818 8.862 9.335 1.00 95.19 74 TRP A N 1
ATOM 539 C CA . TRP A 1 74 ? -0.318 7.491 9.411 1.00 95.19 74 TRP A CA 1
ATOM 540 C C . TRP A 1 74 ? 0.290 7.163 10.784 1.00 95.19 74 TRP A C 1
ATOM 542 O O . TRP A 1 74 ? 0.026 6.086 11.315 1.00 95.19 74 TRP A O 1
ATOM 552 N N . MET A 1 75 ? 1.059 8.075 11.392 1.00 94.25 75 MET A N 1
ATOM 553 C CA . MET A 1 75 ? 1.599 7.869 12.744 1.00 94.25 75 MET A CA 1
ATOM 554 C C . MET A 1 75 ? 0.471 7.664 13.756 1.00 94.25 75 MET A C 1
ATOM 556 O O . MET A 1 75 ? 0.513 6.714 14.537 1.00 94.25 75 MET A O 1
ATOM 560 N N . ASN A 1 76 ? -0.575 8.489 13.680 1.00 92.25 76 ASN A N 1
ATOM 561 C CA . ASN A 1 76 ? -1.760 8.350 14.523 1.00 92.25 76 ASN A CA 1
ATOM 562 C C . ASN A 1 76 ? -2.507 7.036 14.253 1.00 92.25 76 ASN A C 1
ATOM 564 O O . ASN A 1 76 ? -2.887 6.342 15.191 1.00 92.25 76 ASN A O 1
ATOM 568 N N . LEU A 1 77 ? -2.686 6.660 12.982 1.00 93.75 77 LEU A N 1
ATOM 569 C CA . LEU A 1 77 ? -3.298 5.386 12.594 1.00 93.75 77 LEU A CA 1
ATOM 570 C C . LEU A 1 77 ? -2.553 4.187 13.197 1.00 93.75 77 LEU A C 1
ATOM 572 O O . LEU A 1 77 ? -3.185 3.260 13.704 1.00 93.75 77 LEU A O 1
ATOM 576 N N . ARG A 1 78 ? -1.218 4.205 13.136 1.00 94.94 78 ARG A N 1
ATOM 577 C CA . ARG A 1 78 ? -0.367 3.145 13.681 1.00 94.94 78 ARG A CA 1
ATOM 578 C C . ARG A 1 78 ? -0.409 3.113 15.208 1.00 94.94 78 ARG A C 1
ATOM 580 O O . ARG A 1 78 ? -0.496 2.030 15.774 1.00 94.94 78 ARG A O 1
ATOM 587 N N . ALA A 1 79 ? -0.360 4.271 15.866 1.00 93.81 79 ALA A N 1
ATOM 588 C CA . ALA A 1 79 ? -0.406 4.369 17.326 1.00 93.81 79 ALA A CA 1
ATOM 589 C C . ALA A 1 79 ? -1.749 3.904 17.912 1.00 93.81 79 ALA A C 1
ATOM 591 O O . ALA A 1 79 ? -1.793 3.398 19.027 1.00 93.81 79 ALA A O 1
ATOM 592 N N . LEU A 1 80 ? -2.835 4.061 17.152 1.00 94.12 80 LEU A N 1
ATOM 593 C CA . LEU A 1 80 ? -4.194 3.696 17.555 1.00 94.12 80 LEU A CA 1
ATOM 594 C C . LEU A 1 80 ? -4.637 2.333 17.002 1.00 94.12 80 LEU A C 1
ATOM 596 O O . LEU A 1 80 ? -5.836 2.049 16.985 1.00 94.12 80 LEU A O 1
ATOM 600 N N . ALA A 1 81 ? -3.707 1.513 16.501 1.00 95.31 81 ALA A N 1
ATOM 601 C CA . ALA A 1 81 ? -4.019 0.172 16.021 1.00 95.31 81 ALA A CA 1
ATOM 602 C C . ALA A 1 81 ? -4.557 -0.698 17.174 1.00 95.31 81 ALA A C 1
ATOM 604 O O . ALA A 1 81 ? -3.869 -0.840 18.184 1.00 95.31 81 ALA A O 1
ATOM 605 N N . PRO A 1 82 ? -5.765 -1.281 17.049 1.00 94.25 82 PRO A N 1
ATOM 606 C CA . PRO A 1 82 ? -6.369 -2.068 18.125 1.00 94.25 82 PRO A CA 1
ATOM 607 C C . PRO A 1 82 ? -5.652 -3.398 18.391 1.00 94.25 82 PRO A C 1
ATOM 609 O O . PRO A 1 82 ? -5.735 -3.926 19.495 1.00 94.25 82 PRO A O 1
ATOM 612 N N . ASP A 1 83 ? -4.965 -3.950 17.390 1.00 95.06 83 ASP A N 1
ATOM 613 C CA . ASP A 1 83 ? -4.281 -5.237 17.468 1.00 95.06 83 ASP A CA 1
ATOM 614 C C . ASP A 1 83 ? -3.096 -5.320 16.481 1.00 95.06 83 ASP A C 1
ATOM 616 O O . ASP A 1 83 ? -2.819 -4.400 15.699 1.00 95.06 83 ASP A O 1
ATOM 620 N N . GLY A 1 84 ? -2.381 -6.450 16.514 1.00 95.69 84 GLY A N 1
ATOM 621 C CA . GLY A 1 84 ? -1.260 -6.723 15.608 1.00 95.69 84 GLY A CA 1
ATOM 622 C C . GLY A 1 84 ? -1.664 -6.781 14.130 1.00 95.69 84 GLY A C 1
ATOM 623 O O . GLY A 1 84 ? -0.900 -6.340 13.270 1.00 95.69 84 GLY A O 1
ATOM 624 N N . ARG A 1 85 ? -2.889 -7.232 13.827 1.00 95.44 85 ARG A N 1
ATOM 625 C CA . ARG A 1 85 ? -3.423 -7.319 12.459 1.00 95.44 85 ARG A CA 1
ATOM 626 C C . ARG A 1 85 ? -3.615 -5.923 11.865 1.00 95.44 85 ARG A C 1
ATOM 628 O O . ARG A 1 85 ? -3.200 -5.666 10.738 1.00 95.44 85 ARG A O 1
ATOM 635 N N . ALA A 1 86 ? -4.193 -5.000 12.623 1.00 95.38 86 ALA A N 1
ATOM 636 C CA . ALA A 1 86 ? -4.363 -3.608 12.239 1.00 95.38 86 ALA A CA 1
ATOM 637 C C . ALA A 1 86 ? -3.011 -2.893 12.096 1.00 95.38 86 ALA A C 1
ATOM 639 O O . ALA A 1 86 ? -2.799 -2.164 11.125 1.00 95.38 86 ALA A O 1
ATOM 640 N N . ALA A 1 87 ? -2.060 -3.149 13.000 1.00 96.69 87 ALA A N 1
ATOM 641 C CA . ALA A 1 87 ? -0.704 -2.615 12.884 1.00 96.69 87 ALA A CA 1
ATOM 642 C C . ALA A 1 87 ? 0.001 -3.107 11.604 1.00 96.69 87 ALA A C 1
ATOM 644 O O . ALA A 1 87 ? 0.614 -2.308 10.891 1.00 96.69 87 ALA A O 1
ATOM 645 N N . ALA A 1 88 ? -0.140 -4.395 11.269 1.00 97.31 88 ALA A N 1
ATOM 646 C CA . ALA A 1 88 ? 0.371 -4.968 10.027 1.00 97.31 88 ALA A CA 1
ATOM 647 C C . ALA A 1 88 ? -0.252 -4.302 8.793 1.00 97.31 88 ALA A C 1
ATOM 649 O O . ALA A 1 88 ? 0.462 -3.919 7.864 1.00 97.31 88 ALA A O 1
ATOM 650 N N . LEU A 1 89 ? -1.573 -4.104 8.802 1.00 96.62 89 LEU A N 1
ATOM 651 C CA . LEU A 1 89 ? -2.284 -3.453 7.707 1.00 96.62 89 LEU A CA 1
ATOM 652 C C . LEU A 1 89 ? -1.848 -1.991 7.520 1.00 96.62 89 LEU A C 1
ATOM 654 O O . LEU A 1 89 ? -1.595 -1.579 6.391 1.00 96.62 89 LEU A O 1
ATOM 658 N N . ALA A 1 90 ? -1.706 -1.212 8.597 1.00 96.88 90 ALA A N 1
ATOM 659 C CA . ALA A 1 90 ? -1.225 0.173 8.515 1.00 96.88 90 ALA A CA 1
ATOM 660 C C . ALA A 1 90 ? 0.168 0.270 7.870 1.00 96.88 90 ALA A C 1
ATOM 662 O O . ALA A 1 90 ? 0.439 1.185 7.086 1.00 96.88 90 ALA A O 1
ATOM 663 N N . GLU A 1 91 ? 1.052 -0.673 8.193 1.00 98.06 91 GLU A N 1
ATOM 664 C CA . GLU A 1 91 ? 2.402 -0.732 7.638 1.00 98.06 91 GLU A CA 1
ATOM 665 C C . GLU A 1 91 ? 2.397 -1.157 6.160 1.00 98.06 91 GLU A C 1
ATOM 667 O O . GLU A 1 91 ? 3.059 -0.528 5.330 1.00 98.06 91 GLU A O 1
ATOM 672 N N . LEU A 1 92 ? 1.582 -2.159 5.806 1.00 97.88 92 LEU A N 1
ATOM 673 C CA . LEU A 1 92 ? 1.369 -2.569 4.417 1.00 97.88 92 LEU A CA 1
ATOM 674 C C . LEU A 1 92 ? 0.838 -1.406 3.576 1.00 97.88 92 LEU A C 1
ATOM 676 O O . LEU A 1 92 ? 1.426 -1.102 2.541 1.00 97.88 92 LEU A O 1
ATOM 680 N N . VAL A 1 93 ? -0.213 -0.709 4.019 1.00 97.12 93 VAL A N 1
ATOM 681 C CA . VAL A 1 93 ? -0.786 0.421 3.269 1.00 97.12 93 VAL A CA 1
ATOM 682 C C . VAL A 1 93 ? 0.232 1.541 3.082 1.00 97.12 93 VAL A C 1
ATOM 684 O O . VAL A 1 93 ? 0.337 2.083 1.981 1.00 97.12 93 VAL A O 1
ATOM 687 N N . ARG A 1 94 ? 1.060 1.846 4.089 1.00 97.88 94 ARG A N 1
ATOM 688 C CA . ARG A 1 94 ? 2.162 2.804 3.920 1.00 97.88 94 ARG A CA 1
ATOM 689 C C . ARG A 1 94 ? 3.127 2.376 2.817 1.00 97.88 94 ARG A C 1
ATOM 691 O O . ARG A 1 94 ? 3.453 3.187 1.950 1.00 97.88 94 ARG A O 1
ATOM 698 N N . GLY A 1 95 ? 3.566 1.119 2.827 1.00 97.88 95 GLY A N 1
ATOM 699 C CA . GLY A 1 95 ? 4.434 0.584 1.779 1.00 97.88 95 GLY A CA 1
ATOM 700 C C . GLY A 1 95 ? 3.786 0.649 0.397 1.00 97.88 95 GLY A C 1
ATOM 701 O O . GLY A 1 95 ? 4.423 1.086 -0.560 1.00 97.88 95 GLY A O 1
ATOM 702 N N . GLN A 1 96 ? 2.502 0.306 0.300 1.00 97.88 96 GLN A N 1
ATOM 703 C CA . GLN A 1 96 ? 1.736 0.349 -0.946 1.00 97.88 96 GLN A CA 1
ATOM 704 C C . GLN A 1 96 ? 1.620 1.777 -1.498 1.00 97.88 96 GLN A C 1
ATOM 706 O O . GLN A 1 96 ? 1.891 1.983 -2.678 1.00 97.88 96 GLN A O 1
ATOM 711 N N . LEU A 1 97 ? 1.291 2.772 -0.663 1.00 96.94 97 LEU A N 1
ATOM 712 C CA . LEU A 1 97 ? 1.179 4.180 -1.075 1.00 96.94 97 LEU A CA 1
ATOM 713 C C . LEU A 1 97 ? 2.512 4.731 -1.600 1.00 96.94 97 LEU A C 1
ATOM 715 O O . LEU A 1 97 ? 2.555 5.421 -2.619 1.00 96.94 97 LEU A O 1
ATOM 719 N N . LEU A 1 98 ? 3.615 4.388 -0.933 1.00 97.56 98 LEU A N 1
ATOM 720 C CA . LEU A 1 98 ? 4.958 4.774 -1.362 1.00 97.56 98 LEU A CA 1
ATOM 721 C C . LEU A 1 98 ? 5.344 4.086 -2.682 1.00 97.56 98 LEU A C 1
ATOM 723 O O . LEU A 1 98 ? 5.833 4.748 -3.597 1.00 97.56 98 LEU A O 1
ATOM 727 N N . VAL A 1 99 ? 5.080 2.783 -2.820 1.00 97.88 99 VAL A N 1
ATOM 728 C CA . VAL A 1 99 ? 5.361 2.024 -4.050 1.00 97.88 99 VAL A CA 1
ATOM 729 C C . VAL A 1 99 ? 4.487 2.473 -5.221 1.00 97.88 99 VAL A C 1
ATOM 731 O O . VAL A 1 99 ? 4.989 2.551 -6.340 1.00 97.88 99 VAL A O 1
ATOM 734 N N . ALA A 1 100 ? 3.228 2.854 -4.990 1.00 97.06 100 ALA A N 1
ATOM 735 C CA . ALA A 1 100 ? 2.365 3.417 -6.029 1.00 97.06 100 ALA A CA 1
ATOM 736 C C . ALA A 1 100 ? 2.953 4.697 -6.638 1.00 97.06 100 ALA A C 1
ATOM 738 O O . ALA A 1 100 ? 2.817 4.935 -7.838 1.00 97.06 100 ALA A O 1
ATOM 739 N N . ARG A 1 101 ? 3.688 5.472 -5.833 1.00 96.75 101 ARG A N 1
ATOM 740 C CA . ARG A 1 101 ? 4.459 6.654 -6.254 1.00 96.75 101 ARG A CA 1
ATOM 741 C C . ARG A 1 101 ? 5.914 6.338 -6.618 1.00 96.75 101 ARG A C 1
ATOM 743 O O . ARG A 1 101 ? 6.699 7.256 -6.846 1.00 96.75 101 ARG A O 1
ATOM 750 N N . ARG A 1 102 ? 6.265 5.050 -6.693 1.00 97.50 102 ARG A N 1
ATOM 751 C CA . ARG A 1 102 ? 7.593 4.504 -7.022 1.00 97.50 102 ARG A CA 1
ATOM 752 C C . ARG A 1 102 ? 8.713 4.987 -6.100 1.00 97.50 102 ARG A C 1
ATOM 754 O O . ARG A 1 102 ? 9.857 5.095 -6.519 1.00 97.50 102 ARG A O 1
ATOM 761 N N . LEU A 1 103 ? 8.404 5.230 -4.830 1.00 97.31 103 LEU A N 1
ATOM 762 C CA . LEU A 1 103 ? 9.388 5.643 -3.833 1.00 97.31 103 LEU A CA 1
ATOM 763 C C . LEU A 1 103 ? 10.141 4.441 -3.252 1.00 97.31 103 LEU A C 1
ATOM 765 O O . LEU A 1 103 ? 9.523 3.468 -2.809 1.00 97.31 103 LEU A O 1
ATOM 769 N N . ARG A 1 104 ? 11.477 4.531 -3.178 1.00 96.81 104 ARG A N 1
ATOM 770 C CA . ARG A 1 104 ? 12.348 3.453 -2.665 1.00 96.81 104 ARG A CA 1
ATOM 771 C C . ARG A 1 104 ? 12.015 3.057 -1.228 1.00 96.81 104 ARG A C 1
ATOM 773 O O . ARG A 1 104 ? 11.985 1.866 -0.916 1.00 96.81 104 ARG A O 1
ATOM 780 N N . ALA A 1 105 ? 11.684 4.037 -0.387 1.00 96.06 105 ALA A N 1
ATOM 781 C CA . ALA A 1 105 ? 11.285 3.816 1.003 1.00 96.06 105 ALA A CA 1
ATOM 782 C C . ALA A 1 105 ? 10.101 2.839 1.148 1.00 96.06 105 ALA A C 1
ATOM 784 O O . ALA A 1 105 ? 9.996 2.142 2.156 1.00 96.06 105 ALA A O 1
ATOM 785 N N . GLY A 1 106 ? 9.234 2.731 0.132 1.00 96.69 106 GLY A N 1
ATOM 786 C CA . GLY A 1 106 ? 8.082 1.832 0.163 1.00 96.69 106 GLY A CA 1
ATOM 787 C C . GLY A 1 106 ? 8.447 0.357 0.324 1.00 96.69 106 GLY A C 1
ATOM 788 O O . GLY A 1 106 ? 7.689 -0.385 0.943 1.00 96.69 106 GLY A O 1
ATOM 789 N N . ARG A 1 107 ? 9.626 -0.070 -0.151 1.00 96.00 107 ARG A N 1
ATOM 790 C CA . ARG A 1 107 ? 10.059 -1.472 -0.062 1.00 96.00 107 ARG A CA 1
ATOM 791 C C . ARG A 1 107 ? 10.247 -1.932 1.385 1.00 96.00 107 ARG A C 1
ATOM 793 O O . ARG A 1 107 ? 9.702 -2.963 1.761 1.00 96.00 107 ARG A O 1
ATOM 800 N N . ALA A 1 108 ? 10.930 -1.130 2.201 1.00 96.38 108 ALA A N 1
ATOM 801 C CA . ALA A 1 108 ? 11.151 -1.445 3.611 1.00 96.38 108 ALA A CA 1
ATOM 802 C C . ALA A 1 108 ? 9.822 -1.564 4.378 1.00 96.38 108 ALA A C 1
ATOM 804 O O . ALA A 1 108 ? 9.638 -2.490 5.163 1.00 96.38 108 ALA A O 1
ATOM 805 N N . HIS A 1 109 ? 8.864 -0.678 4.094 1.00 97.69 109 HIS A N 1
ATOM 806 C CA . HIS A 1 109 ? 7.529 -0.738 4.692 1.00 97.69 109 HIS A CA 1
ATOM 807 C C . HIS A 1 109 ? 6.733 -1.971 4.237 1.00 97.69 109 HIS A C 1
ATOM 809 O O . HIS A 1 109 ? 6.090 -2.614 5.062 1.00 97.69 109 HIS A O 1
ATOM 815 N N . LEU A 1 110 ? 6.810 -2.368 2.959 1.00 97.12 110 LEU A N 1
ATOM 816 C CA . LEU A 1 110 ? 6.187 -3.616 2.500 1.00 97.12 110 LEU A CA 1
ATOM 817 C C . LEU A 1 110 ? 6.790 -4.851 3.184 1.00 97.12 110 LEU A C 1
ATOM 819 O O . LEU A 1 110 ? 6.051 -5.764 3.545 1.00 97.12 110 LEU A O 1
ATOM 823 N N . GLU A 1 111 ? 8.105 -4.887 3.394 1.00 97.44 111 GLU A N 1
ATOM 824 C CA . GLU A 1 111 ? 8.781 -5.987 4.095 1.00 97.44 111 GLU A CA 1
ATOM 825 C C . GLU A 1 111 ? 8.405 -6.048 5.581 1.00 97.44 111 GLU A C 1
ATOM 827 O O . GLU A 1 111 ? 8.087 -7.120 6.101 1.00 97.44 111 GLU A O 1
ATOM 832 N N . VAL A 1 112 ? 8.396 -4.903 6.272 1.00 97.88 112 VAL A N 1
ATOM 833 C CA . VAL A 1 112 ? 7.979 -4.820 7.680 1.00 97.88 112 VAL A CA 1
ATOM 834 C C . VAL A 1 112 ? 6.510 -5.220 7.812 1.00 97.88 112 VAL A C 1
ATOM 836 O O . VAL A 1 112 ? 6.196 -6.090 8.623 1.00 97.88 112 VAL A O 1
ATOM 839 N N . GLY A 1 113 ? 5.630 -4.656 6.981 1.00 97.38 113 GLY A N 1
ATOM 840 C CA . GLY A 1 113 ? 4.206 -4.976 6.970 1.00 97.38 113 GLY A CA 1
ATOM 841 C C . GLY A 1 113 ? 3.939 -6.448 6.665 1.00 97.38 113 GLY A C 1
ATOM 842 O O . GLY A 1 113 ? 3.115 -7.064 7.333 1.00 97.38 113 GLY A O 1
ATOM 843 N N . PHE A 1 114 ? 4.686 -7.051 5.734 1.00 97.56 114 PHE A N 1
ATOM 844 C CA . PHE A 1 114 ? 4.586 -8.484 5.451 1.00 97.56 114 PHE A CA 1
ATOM 845 C C . PHE A 1 114 ? 4.937 -9.328 6.674 1.00 97.56 114 PHE A C 1
ATOM 847 O O . PHE A 1 114 ? 4.147 -10.187 7.049 1.00 97.56 114 PHE A O 1
ATOM 854 N N . ARG A 1 115 ? 6.074 -9.061 7.336 1.00 98.06 115 ARG A N 1
ATOM 855 C CA . ARG A 1 115 ? 6.480 -9.798 8.549 1.00 98.06 115 ARG A CA 1
ATOM 856 C C . ARG A 1 115 ? 5.446 -9.690 9.667 1.00 98.06 115 ARG A C 1
ATOM 858 O O . ARG A 1 115 ? 5.160 -10.692 10.310 1.00 98.06 115 ARG A O 1
ATOM 865 N N . LEU A 1 116 ? 4.880 -8.499 9.869 1.00 97.88 116 LEU A N 1
ATOM 866 C CA . LEU A 1 116 ? 3.808 -8.279 10.843 1.00 97.88 116 LEU A CA 1
ATOM 867 C C . LEU A 1 116 ? 2.514 -9.007 10.453 1.00 97.88 116 LEU A C 1
ATOM 869 O O . LEU A 1 116 ? 1.773 -9.434 11.328 1.00 97.88 116 LEU A O 1
ATOM 873 N N . ALA A 1 117 ? 2.241 -9.162 9.156 1.00 97.38 117 ALA A N 1
ATOM 874 C CA . ALA A 1 117 ? 1.032 -9.806 8.658 1.00 97.38 117 ALA A CA 1
ATOM 875 C C . ALA A 1 117 ? 1.082 -11.341 8.726 1.00 97.38 117 ALA A C 1
ATOM 877 O O . ALA A 1 117 ? 0.027 -11.949 8.877 1.00 97.38 117 ALA A O 1
ATOM 878 N N . VAL A 1 118 ? 2.265 -11.974 8.637 1.00 97.50 118 VAL A N 1
ATOM 879 C CA . VAL A 1 118 ? 2.414 -13.450 8.585 1.00 97.50 118 VAL A CA 1
ATOM 880 C C . VAL A 1 118 ? 1.582 -14.196 9.640 1.00 97.50 118 VAL A C 1
ATOM 882 O O . VAL A 1 118 ? 0.876 -15.121 9.245 1.00 97.50 118 VAL A O 1
ATOM 885 N N . PRO A 1 119 ? 1.583 -13.820 10.936 1.00 97.31 119 PRO A N 1
ATOM 886 C CA . PRO A 1 119 ? 0.816 -14.540 11.959 1.00 97.31 119 PRO A CA 1
ATOM 887 C C . PRO A 1 119 ? -0.709 -14.455 11.789 1.00 97.31 119 PRO A C 1
ATOM 889 O O . PRO A 1 119 ? -1.440 -15.199 12.434 1.00 97.31 119 PRO A O 1
ATOM 892 N N . HIS A 1 120 ? -1.192 -13.526 10.963 1.00 96.25 120 HIS A N 1
ATOM 893 C CA . HIS A 1 120 ? -2.608 -13.203 10.786 1.00 96.25 120 HIS A CA 1
ATOM 894 C C . HIS A 1 120 ? -3.156 -13.620 9.414 1.00 96.25 120 HIS A C 1
ATOM 896 O O . HIS A 1 120 ? -4.334 -13.398 9.135 1.00 96.25 120 HIS A O 1
ATOM 902 N N . LEU A 1 121 ? -2.309 -14.166 8.541 1.00 94.44 121 LEU A N 1
ATOM 903 C CA . LEU A 1 121 ? -2.682 -14.574 7.192 1.00 94.44 121 LEU A CA 1
ATOM 904 C C . LEU A 1 121 ? -3.064 -16.051 7.161 1.00 94.44 121 LEU A C 1
ATOM 906 O O . LEU A 1 121 ? -2.387 -16.897 7.743 1.00 94.44 121 LEU A O 1
ATOM 910 N N . ASP A 1 122 ? -4.105 -16.367 6.398 1.00 94.06 122 ASP A N 1
ATOM 911 C CA . ASP A 1 122 ? -4.317 -17.731 5.936 1.00 94.06 122 ASP A CA 1
ATOM 912 C C . ASP A 1 122 ? -3.311 -18.082 4.818 1.00 94.06 122 ASP A C 1
ATOM 914 O O . ASP A 1 122 ? -2.585 -17.232 4.282 1.00 94.06 122 ASP A O 1
ATOM 918 N N . ALA A 1 123 ? -3.257 -19.360 4.434 1.00 94.44 123 ALA A N 1
ATOM 919 C CA . ALA A 1 123 ? -2.328 -19.826 3.403 1.00 94.44 123 ALA A CA 1
ATOM 920 C C . ALA A 1 123 ? -2.518 -19.093 2.061 1.00 94.44 123 ALA A C 1
ATOM 922 O O . ALA A 1 123 ? -1.550 -18.824 1.343 1.00 94.44 123 ALA A O 1
ATOM 923 N N . ARG A 1 124 ? -3.764 -18.741 1.719 1.00 95.00 124 ARG A N 1
ATOM 924 C CA . ARG A 1 124 ? -4.088 -18.029 0.481 1.00 95.00 124 ARG A CA 1
ATOM 925 C C . ARG A 1 124 ? -3.539 -16.604 0.507 1.00 95.00 124 ARG A C 1
ATOM 927 O O . ARG A 1 124 ? -2.814 -16.230 -0.415 1.00 95.00 124 ARG A O 1
ATOM 934 N N . GLY A 1 125 ? -3.855 -15.831 1.540 1.00 93.25 125 GLY A N 1
ATOM 935 C CA . GLY A 1 125 ? -3.416 -14.451 1.710 1.00 93.25 125 GLY A CA 1
ATOM 936 C C . GLY A 1 125 ? -1.895 -14.343 1.792 1.00 93.25 125 GLY A C 1
ATOM 937 O O . GLY A 1 125 ? -1.304 -13.468 1.155 1.00 93.25 125 GLY A O 1
ATOM 938 N N . TYR A 1 126 ? -1.242 -15.294 2.471 1.00 96.75 126 TYR A N 1
ATOM 939 C CA . TYR A 1 126 ? 0.218 -15.401 2.494 1.00 96.75 126 TYR A CA 1
ATOM 940 C C . TYR A 1 126 ? 0.806 -15.522 1.083 1.00 96.75 126 TYR A C 1
ATOM 942 O O . TYR A 1 126 ? 1.679 -14.739 0.700 1.00 96.75 126 TYR A O 1
ATOM 950 N N . LEU A 1 127 ? 0.302 -16.462 0.274 1.00 96.69 127 LEU A N 1
ATOM 951 C CA . 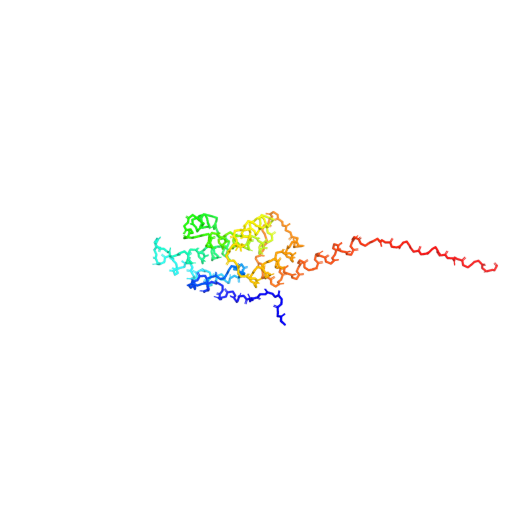LEU A 1 127 ? 0.791 -16.673 -1.091 1.00 96.69 127 LEU A CA 1
ATOM 952 C C . LEU A 1 127 ? 0.511 -15.475 -2.006 1.00 96.69 127 LEU A C 1
ATOM 954 O O . LEU A 1 127 ? 1.349 -15.151 -2.851 1.00 96.69 127 LEU A O 1
ATOM 958 N N . VAL A 1 128 ? -0.641 -14.814 -1.853 1.00 95.31 128 VAL A N 1
ATOM 959 C CA . VAL A 1 128 ? -0.985 -13.607 -2.621 1.00 95.31 128 VAL A CA 1
ATOM 960 C C . VAL A 1 128 ? 0.011 -12.485 -2.330 1.00 95.31 128 VAL A C 1
ATOM 962 O O . VAL A 1 128 ? 0.593 -11.931 -3.268 1.00 95.31 128 VAL A O 1
ATOM 965 N N . LEU A 1 129 ? 0.258 -12.181 -1.053 1.00 95.38 129 LEU A N 1
ATOM 966 C CA . LEU A 1 129 ? 1.208 -11.141 -0.652 1.00 95.38 129 LEU A CA 1
ATOM 967 C C . LEU A 1 129 ? 2.635 -11.474 -1.077 1.00 95.38 129 LEU A C 1
ATOM 969 O O . LEU A 1 129 ? 3.290 -10.636 -1.700 1.00 95.38 129 LEU A O 1
ATOM 973 N N . LEU A 1 130 ? 3.092 -12.702 -0.818 1.00 96.88 130 LEU A N 1
ATOM 974 C CA . LEU A 1 130 ? 4.437 -13.148 -1.179 1.00 96.88 130 LEU A CA 1
ATOM 975 C C . LEU A 1 130 ? 4.689 -12.978 -2.683 1.00 96.88 130 LEU A C 1
ATOM 977 O O . LEU A 1 130 ? 5.685 -12.379 -3.089 1.00 96.88 130 LEU A O 1
ATOM 981 N N . ARG A 1 131 ? 3.759 -13.448 -3.526 1.00 96.06 131 ARG A N 1
ATOM 982 C CA . ARG A 1 131 ? 3.876 -13.328 -4.988 1.00 96.06 131 ARG A CA 1
ATOM 983 C C . ARG A 1 131 ? 3.844 -11.875 -5.446 1.00 96.06 131 ARG A C 1
ATOM 985 O O . ARG A 1 131 ? 4.610 -11.505 -6.336 1.00 96.06 131 ARG A O 1
ATOM 992 N N . ARG A 1 132 ? 2.978 -11.042 -4.859 1.00 96.94 132 ARG A N 1
ATOM 993 C CA . ARG A 1 132 ? 2.909 -9.613 -5.193 1.00 96.94 132 ARG A CA 1
ATOM 994 C C . ARG A 1 132 ? 4.221 -8.912 -4.847 1.00 96.94 132 ARG A C 1
ATOM 996 O O . ARG A 1 132 ? 4.761 -8.209 -5.696 1.00 96.94 132 ARG A O 1
ATOM 1003 N N . HIS A 1 133 ? 4.755 -9.136 -3.648 1.00 96.31 133 HIS A N 1
ATOM 1004 C CA . HIS A 1 133 ? 6.010 -8.529 -3.198 1.00 96.31 133 HIS A CA 1
ATOM 1005 C C . HIS A 1 133 ? 7.192 -8.990 -4.054 1.00 96.31 133 HIS A C 1
ATOM 1007 O O . HIS A 1 133 ? 7.967 -8.154 -4.512 1.00 96.31 133 HIS A O 1
ATOM 1013 N N . ALA A 1 134 ? 7.274 -10.286 -4.371 1.00 95.44 134 ALA A N 1
ATOM 1014 C CA . ALA A 1 134 ? 8.300 -10.823 -5.261 1.00 95.44 134 ALA A CA 1
ATOM 1015 C C . ALA A 1 134 ? 8.263 -10.176 -6.656 1.00 95.44 134 ALA A C 1
ATOM 1017 O O . ALA A 1 134 ? 9.304 -9.815 -7.198 1.00 95.44 134 ALA A O 1
ATOM 1018 N N . ARG A 1 135 ? 7.071 -9.963 -7.231 1.00 95.88 135 ARG A N 1
ATOM 1019 C CA . ARG A 1 135 ? 6.934 -9.267 -8.523 1.00 95.88 135 ARG A CA 1
ATOM 1020 C C . ARG A 1 135 ? 7.340 -7.799 -8.425 1.00 95.88 135 ARG A C 1
ATOM 1022 O O . ARG A 1 135 ? 8.065 -7.316 -9.286 1.00 95.88 135 ARG A O 1
ATOM 1029 N N . LEU A 1 136 ? 6.908 -7.097 -7.378 1.00 96.50 136 LEU A N 1
ATOM 1030 C CA . LEU A 1 136 ? 7.250 -5.688 -7.156 1.00 96.50 136 LEU A CA 1
ATOM 1031 C C . LEU A 1 136 ? 8.734 -5.473 -6.805 1.00 96.50 136 LEU A C 1
ATOM 1033 O O . LEU A 1 136 ? 9.230 -4.358 -6.946 1.00 96.50 136 LEU A O 1
ATOM 1037 N N . ALA A 1 137 ? 9.475 -6.514 -6.413 1.00 95.00 137 ALA A N 1
ATOM 1038 C CA . ALA A 1 137 ? 10.911 -6.420 -6.140 1.00 95.00 137 ALA A CA 1
ATOM 1039 C C . ALA A 1 137 ? 11.741 -6.015 -7.376 1.00 95.00 137 ALA A C 1
ATOM 1041 O O . ALA A 1 137 ? 12.823 -5.443 -7.226 1.00 95.00 137 ALA A O 1
ATOM 1042 N N . ALA A 1 138 ? 11.226 -6.249 -8.586 1.00 95.56 138 ALA A N 1
ATOM 1043 C CA . ALA A 1 138 ? 11.849 -5.810 -9.834 1.00 95.56 138 ALA A CA 1
ATOM 1044 C C . ALA A 1 138 ? 11.443 -4.388 -10.267 1.00 95.56 138 ALA A C 1
ATOM 1046 O O . ALA A 1 138 ? 11.986 -3.874 -11.241 1.00 95.56 138 ALA A O 1
ATOM 1047 N N . LEU A 1 139 ? 10.493 -3.744 -9.579 1.00 96.25 139 LEU A N 1
ATOM 1048 C CA . LEU A 1 139 ? 10.038 -2.399 -9.928 1.00 96.25 139 LEU A CA 1
ATOM 1049 C C . LEU A 1 139 ? 11.175 -1.376 -9.734 1.00 96.25 139 LEU A C 1
ATOM 1051 O O . LEU A 1 139 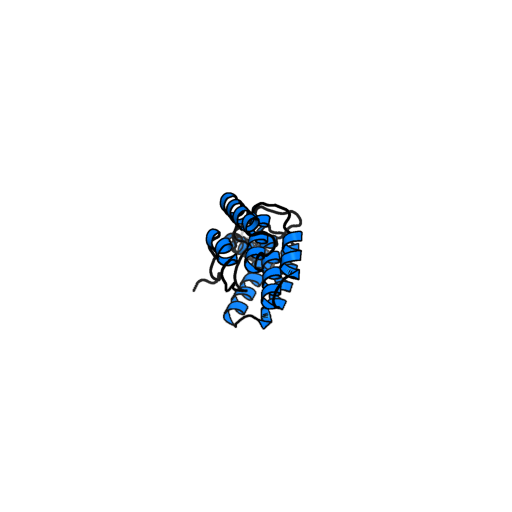? 11.735 -1.314 -8.633 1.00 96.25 139 LEU A O 1
ATOM 1055 N N . PRO A 1 140 ? 11.487 -0.540 -10.743 1.00 94.50 140 PRO A N 1
ATOM 1056 C CA . PRO A 1 140 ? 12.401 0.582 -10.574 1.00 94.50 140 PRO A CA 1
ATOM 1057 C C . PRO A 1 140 ? 11.805 1.621 -9.615 1.00 94.50 140 PRO A C 1
ATOM 1059 O O . PRO A 1 140 ? 10.715 2.146 -9.849 1.00 94.50 140 PRO A O 1
ATOM 1062 N N . LEU A 1 141 ? 12.522 1.911 -8.529 1.00 95.19 141 LEU A N 1
ATOM 1063 C CA . LEU A 1 141 ? 12.122 2.884 -7.511 1.00 95.19 141 LEU A CA 1
ATOM 1064 C C . LEU A 1 141 ? 13.091 4.075 -7.488 1.00 95.19 141 LEU A C 1
ATOM 1066 O O . LEU A 1 141 ? 14.267 3.929 -7.816 1.00 95.19 141 LEU A O 1
ATOM 1070 N N . SER A 1 142 ? 12.603 5.239 -7.068 1.00 95.31 142 SER A N 1
ATOM 1071 C CA . SER A 1 142 ? 13.335 6.507 -6.991 1.00 95.31 142 SER A CA 1
ATOM 1072 C C . SER A 1 142 ? 13.218 7.162 -5.610 1.00 95.31 142 SER A C 1
ATOM 1074 O O . SER A 1 142 ? 12.409 6.756 -4.777 1.00 95.31 142 SER A O 1
ATOM 1076 N N . GLU A 1 143 ? 14.028 8.195 -5.366 1.00 94.88 143 GLU A N 1
ATOM 1077 C CA . GLU A 1 143 ? 13.894 9.075 -4.190 1.00 94.88 143 GLU A CA 1
ATOM 1078 C C . GLU A 1 143 ? 12.835 10.167 -4.402 1.00 94.88 143 GLU A C 1
ATOM 1080 O O . GLU A 1 143 ? 12.177 10.599 -3.461 1.00 94.88 143 GLU A O 1
ATOM 1085 N N . ALA A 1 144 ? 12.634 10.593 -5.653 1.00 94.25 144 ALA A N 1
ATOM 1086 C CA . ALA A 1 144 ? 11.604 11.560 -6.010 1.00 94.25 144 ALA A CA 1
ATOM 1087 C C . ALA A 1 144 ? 10.260 10.857 -6.275 1.00 94.25 144 ALA A C 1
ATOM 1089 O O . ALA A 1 144 ? 10.248 9.799 -6.919 1.00 94.25 144 ALA A O 1
ATOM 1090 N N . PRO A 1 145 ? 9.128 11.425 -5.821 1.00 93.69 145 PRO A N 1
ATOM 1091 C CA . PRO A 1 145 ? 7.814 10.843 -6.054 1.00 93.69 145 PRO A CA 1
ATOM 1092 C C . PRO A 1 145 ? 7.398 10.965 -7.523 1.00 93.69 145 PRO A C 1
ATOM 1094 O O . PRO A 1 145 ? 7.574 12.007 -8.152 1.00 93.69 145 PRO A O 1
ATOM 1097 N N . ARG A 1 146 ? 6.779 9.908 -8.056 1.00 94.19 146 ARG A N 1
ATOM 1098 C CA . ARG A 1 146 ? 6.068 9.915 -9.345 1.00 94.19 146 ARG A CA 1
ATOM 1099 C C . ARG A 1 146 ? 4.550 9.950 -9.111 1.00 94.19 146 ARG A C 1
ATOM 1101 O O . ARG A 1 146 ? 4.105 9.613 -8.006 1.00 94.19 146 ARG A O 1
ATOM 1108 N N . PRO A 1 147 ? 3.743 10.321 -10.126 1.00 92.56 147 PRO A N 1
ATOM 1109 C CA . PRO A 1 147 ? 2.293 10.192 -10.039 1.00 92.56 147 PRO A CA 1
ATOM 1110 C C . PRO A 1 147 ? 1.893 8.766 -9.626 1.00 92.56 147 PRO A C 1
ATOM 1112 O O . PRO A 1 147 ? 2.515 7.805 -10.108 1.00 92.56 147 PRO A O 1
ATOM 1115 N N . PRO A 1 148 ? 0.900 8.614 -8.730 1.00 93.69 148 PRO A N 1
ATOM 1116 C CA . PRO A 1 148 ? 0.466 7.306 -8.263 1.00 93.69 148 PRO A CA 1
ATOM 1117 C C . PRO A 1 148 ? -0.039 6.467 -9.440 1.00 93.69 148 PRO A C 1
ATOM 1119 O O . PRO A 1 148 ? -0.783 6.959 -10.288 1.00 93.69 148 PRO A O 1
ATOM 1122 N N . ALA A 1 149 ? 0.376 5.204 -9.502 1.00 94.88 149 ALA A N 1
ATOM 1123 C CA . ALA A 1 149 ? -0.020 4.276 -10.555 1.00 94.88 149 ALA A CA 1
ATOM 1124 C C . ALA A 1 149 ? -0.828 3.091 -10.001 1.00 94.88 149 ALA A C 1
ATOM 1126 O O . ALA A 1 149 ? -0.569 2.649 -8.879 1.00 94.88 149 ALA A O 1
ATOM 1127 N N . PRO A 1 150 ? -1.769 2.552 -10.799 1.00 95.31 150 PRO A N 1
ATOM 1128 C CA . PRO A 1 150 ? -2.566 1.390 -10.421 1.00 95.31 150 PRO A CA 1
ATOM 1129 C C . PRO A 1 150 ? -1.686 0.144 -10.277 1.00 95.31 150 PRO A C 1
ATOM 1131 O O . PRO A 1 150 ? -0.668 0.013 -10.971 1.00 95.31 150 PRO A O 1
ATOM 1134 N N . LEU A 1 151 ? -2.087 -0.814 -9.430 1.00 96.62 151 LEU A N 1
ATOM 1135 C CA . LEU A 1 151 ? -1.283 -2.024 -9.179 1.00 96.62 151 LEU A CA 1
ATOM 1136 C C . LEU A 1 151 ? -0.945 -2.774 -10.475 1.00 96.62 151 LEU A C 1
ATOM 1138 O O . LEU A 1 151 ? 0.179 -3.247 -10.650 1.00 96.62 151 LEU A O 1
ATOM 1142 N N . ALA A 1 152 ? -1.901 -2.865 -11.400 1.00 95.50 152 ALA A N 1
ATOM 1143 C CA . ALA A 1 152 ? -1.707 -3.539 -12.679 1.00 95.50 152 ALA A CA 1
ATOM 1144 C C . ALA A 1 152 ? -0.558 -2.918 -13.494 1.00 95.50 152 ALA A C 1
ATOM 1146 O O . ALA A 1 152 ? 0.291 -3.647 -14.011 1.00 95.50 152 ALA A O 1
ATOM 1147 N N . ALA A 1 153 ? -0.475 -1.583 -13.544 1.00 96.00 153 ALA A N 1
ATOM 1148 C CA . ALA A 1 153 ? 0.603 -0.882 -14.238 1.00 96.00 153 ALA A CA 1
ATOM 1149 C C . ALA A 1 153 ? 1.959 -1.093 -13.549 1.00 96.00 153 ALA A C 1
ATOM 1151 O O . ALA A 1 153 ? 2.953 -1.344 -14.227 1.00 96.00 153 ALA A O 1
ATOM 1152 N N . LEU A 1 154 ? 2.001 -1.066 -12.212 1.00 97.44 154 LEU A N 1
ATOM 1153 C CA . LEU A 1 154 ? 3.227 -1.330 -11.448 1.00 97.44 154 LEU A CA 1
ATOM 1154 C C . LEU A 1 154 ? 3.746 -2.753 -11.690 1.00 97.44 154 LEU A C 1
ATOM 1156 O O . LEU A 1 154 ? 4.937 -2.960 -11.907 1.00 97.44 154 LEU A O 1
ATOM 1160 N N . LEU A 1 155 ? 2.855 -3.747 -11.691 1.00 97.38 155 LEU A N 1
ATOM 1161 C CA . LEU A 1 155 ? 3.219 -5.138 -11.965 1.00 97.38 155 LEU A CA 1
ATOM 1162 C C . LEU A 1 155 ? 3.683 -5.346 -13.413 1.00 97.38 155 LEU A C 1
ATOM 1164 O O . LEU A 1 155 ? 4.556 -6.184 -13.649 1.00 97.38 155 LEU A O 1
ATOM 1168 N N . ALA A 1 156 ? 3.115 -4.608 -14.372 1.00 96.50 156 ALA A N 1
ATOM 1169 C CA . ALA A 1 156 ? 3.560 -4.628 -15.761 1.00 96.50 156 ALA A CA 1
ATOM 1170 C C . ALA A 1 156 ? 4.967 -4.023 -15.906 1.00 96.50 156 ALA A C 1
ATOM 1172 O O . ALA A 1 156 ? 5.841 -4.648 -16.508 1.00 96.50 156 ALA A O 1
ATOM 1173 N N . GLU A 1 157 ? 5.211 -2.860 -15.297 1.00 96.56 157 GLU A N 1
ATOM 1174 C CA . GLU A 1 157 ? 6.516 -2.185 -15.289 1.00 96.56 157 GLU A CA 1
ATOM 1175 C C . GLU A 1 157 ? 7.595 -3.058 -14.636 1.00 96.56 157 GLU A C 1
ATOM 1177 O O . GLU A 1 157 ? 8.652 -3.285 -15.227 1.00 96.56 157 GLU A O 1
ATOM 1182 N N . ALA A 1 158 ? 7.303 -3.642 -13.471 1.00 96.56 158 ALA A N 1
ATOM 1183 C CA . ALA A 1 158 ? 8.211 -4.568 -12.800 1.00 96.56 158 ALA A CA 1
ATOM 1184 C C . ALA A 1 158 ? 8.506 -5.817 -13.653 1.00 96.56 158 ALA A C 1
ATOM 1186 O O . ALA A 1 158 ? 9.641 -6.290 -13.700 1.00 96.56 158 ALA A O 1
ATOM 1187 N N . GLY A 1 159 ? 7.507 -6.331 -14.380 1.00 96.38 159 GLY A N 1
ATOM 1188 C CA . GLY A 1 159 ? 7.685 -7.443 -15.314 1.00 96.38 159 GLY A CA 1
ATOM 1189 C C . GLY A 1 159 ? 8.597 -7.096 -16.496 1.00 96.38 159 GLY A C 1
ATOM 1190 O O . GLY A 1 159 ? 9.435 -7.909 -16.886 1.00 96.38 159 GLY A O 1
ATOM 1191 N N . VAL A 1 160 ? 8.478 -5.887 -17.054 1.00 96.69 160 VAL A N 1
ATOM 1192 C CA . VAL A 1 160 ? 9.394 -5.393 -18.097 1.00 96.69 160 VAL A CA 1
ATOM 1193 C C . VAL A 1 160 ? 10.816 -5.283 -17.547 1.00 96.69 160 VAL A C 1
ATOM 1195 O O . VAL A 1 160 ? 11.737 -5.820 -18.162 1.00 96.69 160 VAL A O 1
ATOM 1198 N N . ALA A 1 161 ? 10.991 -4.664 -16.378 1.00 94.25 161 ALA A N 1
ATOM 1199 C CA . ALA A 1 161 ? 12.295 -4.493 -15.742 1.00 94.25 161 ALA A CA 1
ATOM 1200 C C . ALA A 1 161 ? 12.987 -5.839 -15.458 1.00 94.25 161 ALA A C 1
ATOM 1202 O O . ALA A 1 161 ? 14.159 -6.014 -15.793 1.00 94.25 161 ALA A O 1
ATOM 1203 N N . ALA A 1 162 ? 12.248 -6.826 -14.940 1.00 94.00 162 ALA A N 1
ATOM 1204 C CA . ALA A 1 162 ? 12.767 -8.173 -14.706 1.00 94.00 162 ALA A CA 1
ATOM 1205 C C . ALA A 1 162 ? 13.265 -8.847 -15.998 1.00 94.00 162 ALA A C 1
ATOM 1207 O O . ALA A 1 162 ? 14.326 -9.472 -16.002 1.00 94.00 162 ALA A O 1
ATOM 1208 N N . ARG A 1 163 ? 12.531 -8.705 -17.113 1.00 93.81 163 ARG A N 1
ATOM 1209 C CA . ARG A 1 163 ? 12.938 -9.273 -18.413 1.00 93.81 163 ARG A CA 1
ATOM 1210 C C . ARG A 1 163 ? 14.198 -8.616 -18.966 1.00 93.81 163 ARG A C 1
ATOM 1212 O O . ARG A 1 163 ? 15.054 -9.323 -19.490 1.00 93.81 163 ARG A O 1
ATOM 1219 N N . LEU A 1 164 ? 14.316 -7.294 -18.844 1.00 92.88 164 LEU A N 1
ATOM 1220 C CA . LEU A 1 164 ? 15.508 -6.565 -19.284 1.00 92.88 164 LEU A CA 1
ATOM 1221 C C . LEU A 1 164 ? 16.744 -6.980 -18.478 1.00 92.88 164 LEU A C 1
ATOM 1223 O O . LEU A 1 164 ? 17.785 -7.256 -19.070 1.00 92.88 164 LEU A O 1
ATOM 1227 N N . ALA A 1 165 ? 16.611 -7.112 -17.155 1.00 90.00 165 ALA A N 1
ATOM 1228 C CA . ALA A 1 165 ? 17.688 -7.605 -16.300 1.00 90.00 165 ALA A CA 1
ATOM 1229 C C . ALA A 1 165 ? 18.116 -9.032 -16.689 1.00 90.00 165 ALA A C 1
ATOM 1231 O O . ALA A 1 165 ? 19.300 -9.295 -16.879 1.00 90.00 165 ALA A O 1
ATOM 1232 N N . ALA A 1 166 ? 17.154 -9.937 -16.905 1.00 89.31 166 ALA A N 1
ATOM 1233 C CA . ALA A 1 166 ? 17.444 -11.310 -17.318 1.00 89.31 166 ALA A CA 1
ATOM 1234 C C . ALA A 1 166 ? 18.119 -11.394 -18.700 1.00 89.31 166 ALA A C 1
ATOM 1236 O O . ALA A 1 166 ? 18.980 -12.245 -18.909 1.00 89.31 166 ALA A O 1
ATOM 1237 N N . ALA A 1 167 ? 17.744 -10.525 -19.645 1.00 88.19 167 ALA A N 1
ATOM 1238 C CA . ALA A 1 167 ? 18.375 -10.458 -20.961 1.00 88.19 167 ALA A CA 1
ATOM 1239 C C . ALA A 1 167 ? 19.820 -9.936 -20.885 1.00 88.19 167 ALA A C 1
ATOM 1241 O O . ALA A 1 167 ? 20.687 -10.470 -21.570 1.00 88.19 167 ALA A O 1
ATOM 1242 N N . ALA A 1 168 ? 20.087 -8.945 -20.027 1.00 83.50 168 ALA A N 1
ATOM 1243 C CA . ALA A 1 168 ? 21.426 -8.393 -19.818 1.00 83.50 168 ALA A CA 1
ATOM 1244 C C . ALA A 1 168 ? 22.389 -9.386 -19.141 1.00 83.50 168 ALA A C 1
ATOM 1246 O O . ALA A 1 168 ? 23.587 -9.356 -19.408 1.00 83.50 168 ALA A O 1
ATOM 1247 N N . SER A 1 169 ? 21.880 -10.282 -18.291 1.00 79.31 169 SER A N 1
ATOM 1248 C CA . SER A 1 169 ? 22.688 -11.301 -17.606 1.00 79.31 169 SER A CA 1
ATOM 1249 C C . SER A 1 169 ? 22.962 -12.562 -18.436 1.00 79.31 169 SER A C 1
ATOM 1251 O O . SER A 1 169 ? 23.674 -13.448 -17.963 1.00 79.31 169 SER A O 1
ATOM 1253 N N . ARG A 1 170 ? 22.412 -12.694 -19.654 1.00 72.62 170 ARG A N 1
ATOM 1254 C CA . ARG A 1 170 ? 22.715 -13.846 -20.516 1.00 72.62 170 ARG A CA 1
ATOM 1255 C C . ARG A 1 170 ? 24.133 -13.721 -21.084 1.00 72.62 170 ARG A C 1
ATOM 1257 O O . ARG A 1 170 ? 24.441 -12.692 -21.686 1.00 72.62 170 ARG A O 1
ATOM 1264 N N . PRO A 1 171 ? 24.985 -14.755 -20.958 1.00 66.06 171 PRO A N 1
ATOM 1265 C CA . PRO A 1 171 ? 26.294 -14.743 -21.590 1.00 66.06 171 PRO A CA 1
ATOM 1266 C C . PRO A 1 171 ? 26.127 -14.617 -23.107 1.00 66.06 171 PRO A C 1
ATOM 1268 O O . PRO A 1 171 ? 25.401 -15.390 -23.737 1.00 66.06 171 PRO A O 1
ATOM 1271 N N . ARG A 1 172 ? 26.794 -13.618 -23.693 1.00 61.81 172 ARG A N 1
ATOM 1272 C CA . ARG A 1 172 ? 26.949 -13.500 -25.144 1.00 61.81 172 ARG A CA 1
ATOM 1273 C C . ARG A 1 172 ? 27.752 -14.718 -25.591 1.00 61.81 172 ARG A C 1
ATOM 1275 O O . ARG A 1 172 ? 28.944 -14.793 -25.311 1.00 61.81 172 ARG A O 1
ATOM 1282 N N . VAL A 1 173 ? 27.099 -15.683 -26.235 1.00 63.91 173 VAL A N 1
ATOM 1283 C CA . VAL A 1 173 ? 27.812 -16.756 -26.935 1.00 63.91 173 VAL A CA 1
ATOM 1284 C C . VAL A 1 173 ? 28.661 -16.064 -28.008 1.00 63.91 173 VAL A C 1
ATOM 1286 O O . VAL A 1 173 ? 28.081 -15.344 -28.828 1.00 63.91 173 VAL A O 1
ATOM 1289 N N . PRO A 1 174 ? 30.003 -16.172 -27.978 1.00 61.47 174 PRO A N 1
ATOM 1290 C CA . PRO A 1 174 ? 30.826 -15.598 -29.031 1.00 61.4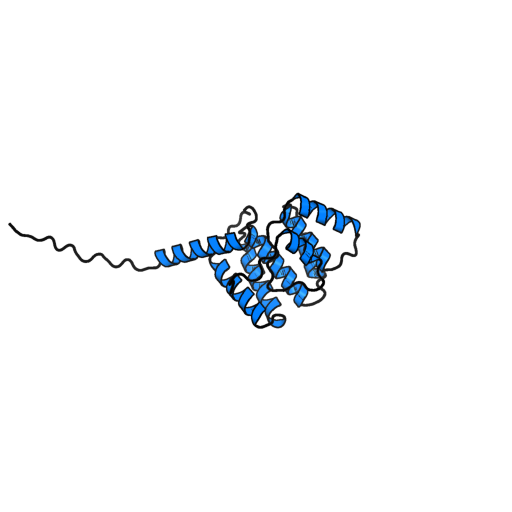7 174 PRO A CA 1
ATOM 1291 C C . PRO A 1 174 ? 30.405 -16.230 -30.357 1.00 61.47 174 PRO A C 1
ATOM 1293 O O . PRO A 1 174 ? 30.206 -17.444 -30.432 1.00 61.47 174 PRO A O 1
ATOM 1296 N N . ALA A 1 175 ? 30.205 -15.391 -31.376 1.00 62.66 175 ALA A N 1
ATOM 1297 C CA . ALA A 1 175 ? 29.895 -15.867 -32.716 1.00 62.66 175 ALA A CA 1
ATOM 1298 C C . ALA A 1 175 ? 30.967 -16.892 -33.131 1.00 62.66 175 ALA A C 1
ATOM 1300 O O . ALA A 1 175 ? 32.151 -16.652 -32.863 1.00 62.66 175 ALA A O 1
ATOM 1301 N N . PRO A 1 176 ? 30.586 -18.039 -33.725 1.00 64.75 176 PRO A N 1
ATOM 1302 C CA . PRO A 1 176 ? 31.576 -18.961 -34.259 1.00 64.75 176 PRO A CA 1
ATOM 1303 C C . PRO A 1 176 ? 32.464 -18.196 -35.252 1.00 64.75 176 PRO A C 1
ATOM 1305 O O . PRO A 1 176 ? 31.945 -17.341 -35.974 1.00 64.75 176 PRO A O 1
ATOM 1308 N N . PRO A 1 177 ? 33.788 -18.440 -35.258 1.00 61.41 177 PRO A N 1
ATOM 1309 C CA . PRO A 1 177 ? 34.693 -17.729 -36.146 1.00 61.41 177 PRO A CA 1
ATOM 1310 C C . PRO A 1 177 ? 34.236 -17.928 -37.587 1.00 61.41 177 PRO A C 1
ATOM 1312 O O . PRO A 1 177 ? 34.038 -19.064 -38.028 1.00 61.41 177 PRO A O 1
ATOM 1315 N N . ASP A 1 178 ? 34.053 -16.804 -38.274 1.00 57.62 178 ASP A N 1
ATOM 1316 C CA . ASP A 1 178 ? 33.725 -16.725 -39.689 1.00 57.62 178 ASP A CA 1
ATOM 1317 C C . ASP A 1 178 ? 34.815 -17.487 -40.450 1.00 57.62 178 ASP A C 1
ATOM 1319 O O . ASP A 1 178 ? 35.968 -17.051 -40.542 1.00 57.62 178 ASP A O 1
ATOM 1323 N N . ARG A 1 179 ? 34.493 -18.701 -40.908 1.00 54.03 179 ARG A N 1
ATOM 1324 C CA . ARG A 1 179 ? 35.344 -19.418 -41.851 1.00 54.03 179 ARG A CA 1
ATOM 1325 C C . ARG A 1 179 ? 35.143 -18.720 -43.184 1.00 54.03 179 ARG A C 1
ATOM 1327 O O . ARG A 1 179 ? 34.282 -19.114 -43.959 1.00 54.03 179 ARG A O 1
ATOM 1334 N N . CYS A 1 180 ? 35.914 -17.661 -43.415 1.00 52.31 180 CYS A N 1
ATOM 1335 C CA . CYS A 1 180 ? 36.095 -17.129 -44.753 1.00 52.31 180 CYS A CA 1
ATOM 1336 C C . CYS A 1 180 ? 36.641 -18.260 -45.625 1.00 52.31 180 CYS A C 1
ATOM 1338 O O . CYS A 1 180 ? 37.787 -18.686 -45.466 1.00 52.31 180 CYS A O 1
ATOM 1340 N N . ASP A 1 181 ? 35.784 -18.748 -46.513 1.00 53.44 181 ASP A N 1
ATOM 1341 C CA . ASP A 1 181 ? 36.142 -19.584 -47.641 1.00 53.44 181 ASP A CA 1
ATOM 1342 C C . ASP A 1 181 ? 37.233 -18.878 -48.459 1.00 53.44 181 ASP A C 1
ATOM 1344 O O . ASP A 1 181 ? 36.976 -17.917 -49.182 1.00 53.44 181 ASP A O 1
ATOM 1348 N N . THR A 1 182 ? 38.479 -19.337 -48.349 1.00 53.16 182 THR A N 1
ATOM 1349 C CA . THR A 1 182 ? 39.486 -19.081 -49.380 1.00 53.16 182 THR A CA 1
ATOM 1350 C C . THR A 1 182 ? 39.272 -20.091 -50.501 1.00 53.16 182 THR A C 1
ATOM 1352 O O . THR A 1 182 ? 39.719 -21.235 -50.402 1.00 53.16 182 THR A O 1
ATOM 1355 N N . VAL A 1 183 ? 38.590 -19.667 -51.563 1.00 52.12 183 VAL A N 1
ATOM 1356 C CA . VAL A 1 183 ? 38.596 -20.326 -52.874 1.00 52.12 183 VAL A CA 1
ATOM 1357 C C . VAL A 1 183 ? 38.956 -19.299 -53.945 1.00 52.12 183 VAL A C 1
ATOM 1359 O O . VAL A 1 183 ? 38.254 -18.299 -54.088 1.00 52.12 183 VAL A O 1
ATOM 1362 N N . GLY A 1 184 ? 40.028 -19.579 -54.696 1.00 40.38 184 GLY A N 1
ATOM 1363 C CA . GLY A 1 184 ? 40.421 -18.869 -55.920 1.00 40.38 184 GLY A CA 1
ATOM 1364 C C . GLY A 1 184 ? 41.855 -18.385 -55.911 1.00 40.38 184 GLY A C 1
ATOM 1365 O O . GLY A 1 184 ? 42.039 -17.181 -55.641 1.00 40.38 184 GLY A O 1
#

pLDDT: mean 85.85, std 17.14, range [36.62, 98.06]

Secondary structure (DSSP, 8-state):
--TT-----HHHHHHHTTSS---TT----PPPPHHHHHHHHHHHHHT-TT--HHHHHHHHHHHHHTT---HHHHHHHHHT-SSHHHHHHHHHHHHHHHHHTTBTHHHHHHHHHHHHHGGG--HHHHHHHHHHHHHHTTS--BSSPPPP--HHHHHHHHHHHHHHHHHHTS--PPPPP-------

Sequence (184 aa):
MDPHGPIVDPARAAAQAQAADLPLDGWYAEPVPAGEARALLRRLGAAGPGLAWPARLAEVIARAALERPWEAAWMNLRALAPDGRAAALAELVRGQLLVARRLRAGRAHLEVGFRLAVPHLDARGYLVLLRRHARLAALPLSEAPRPPAPLAALLAEAGVAARLAAAASRPRVPAPPDRCDTVG